Protein AF-A0A199W7H6-F1 (afdb_monomer_lite)

InterPro domains:
  IPR000403 Phosphatidylinositol 3-/4-kinase, catalytic domain [PF00454] (1-101)
  IPR000403 Phosphatidylinositol 3-/4-kinase, catalytic domain [PS50290] (1-136)
  IPR011009 Protein kinase-like domain superfamily [SSF56112] (1-154)
  IPR044571 Phosphatidylinositol 4-kinase gamma 1-8 [PTHR45800] (1-127)

Radius of gyration: 22.66 Å; chains: 1; bounding box: 53×36×85 Å

Secondary structure (DSSP, 8-state):
-GGGEEEEE-GGG-EEEEE---TTSS-SSSTT---GGGGSGGGGSPPPHHHHHHHHH--HHHHHHHHHHTT----HHHHHHHHHHHHHHHHHHHTT--HHHHHHHHS-SBTTB--HHHHHHHHHHHHSPTT--HHHHHHHHHHHHHHHHHHHHHHHHHHHHHHHHHHHHHHHHHHHHHHHTTSS---

Sequence (187 aa):
HAGNILICKGEEGRFVLVPIDHGYCLPENFADCTFEWLYWPQARQPFSTEILDYIRTLDAEEDIALLKFHGWELSLQCSRVFRISTMLLKKGAEKGLTPYDIGSIMCRETLKKESKIEEIVHEAEDAVLPGTSELAFLETVSEIMDQYLDELAQSNYVNLVYRLMELKMILQSNLDKAYFGNFETKP

Foldseek 3Di:
DVVQWDWDQDPPRDIDTDGHDCVPVQDLDLLPQDDPCLPPPQQQDWDDPVVLVVLQPDDLVVVQVVCVVVVRHDDPSSSLVSRLLSLLSNLLNVLRHGSNRSSQQSYDPDSPGDRVLVVLLVVLVVVDDPPDDSVVSVVSSNVSSNVVSVVVSVVVVVVVVVVVVVVVVVVVVVVCCVVPVVPPDDD

pLDDT: mean 91.6, std 9.36, range [43.44, 98.75]

Organism: Ananas comosus (NCBI:txid4615)

Structure (mmCIF, N/CA/C/O backbone):
data_AF-A0A199W7H6-F1
#
_entry.id   AF-A0A199W7H6-F1
#
loop_
_atom_site.group_PDB
_atom_site.id
_atom_site.type_symbol
_atom_site.label_atom_id
_atom_site.label_alt_id
_atom_site.label_comp_id
_atom_site.label_asym_id
_atom_site.label_entity_id
_atom_site.label_seq_id
_atom_site.pdbx_PDB_ins_code
_atom_site.Cartn_x
_atom_site.Cartn_y
_atom_site.Cartn_z
_atom_site.occupancy
_atom_site.B_iso_or_equiv
_atom_site.auth_seq_id
_atom_site.auth_comp_id
_atom_site.auth_asym_id
_atom_site.auth_atom_id
_atom_site.pdbx_PDB_model_num
ATOM 1 N N . HIS A 1 1 ? -10.264 10.222 -2.488 1.00 69.81 1 HIS A N 1
ATOM 2 C CA . HIS A 1 1 ? -11.236 11.211 -1.978 1.00 69.81 1 HIS A CA 1
ATOM 3 C C . HIS A 1 1 ? -12.306 10.533 -1.113 1.00 69.81 1 HIS A C 1
ATOM 5 O O . HIS A 1 1 ? -12.686 9.409 -1.415 1.00 69.81 1 HIS A O 1
ATOM 11 N N . ALA A 1 2 ? -12.794 11.171 -0.047 1.00 70.69 2 ALA A N 1
ATOM 12 C CA . ALA A 1 2 ? -13.812 10.673 0.880 1.00 70.69 2 ALA A CA 1
ATOM 13 C C . ALA A 1 2 ? -15.197 10.618 0.224 1.00 70.69 2 ALA A C 1
ATOM 15 O O . ALA A 1 2 ? -16.005 9.766 0.579 1.00 70.69 2 ALA A O 1
ATOM 16 N N . GLY A 1 3 ? -15.439 11.462 -0.787 1.00 76.75 3 GLY A N 1
ATOM 17 C CA . GLY A 1 3 ? -16.625 11.381 -1.643 1.00 76.75 3 GLY A CA 1
ATOM 18 C C . GLY A 1 3 ? -16.700 10.114 -2.506 1.00 76.75 3 GLY A C 1
ATOM 19 O O . GLY A 1 3 ? -17.758 9.837 -3.061 1.00 76.75 3 GLY A O 1
ATOM 20 N N . ASN A 1 4 ? -15.625 9.318 -2.577 1.00 86.44 4 ASN A N 1
ATOM 21 C CA . ASN A 1 4 ? -15.570 8.089 -3.378 1.00 86.44 4 ASN A CA 1
ATOM 22 C C . ASN A 1 4 ? -15.918 6.833 -2.560 1.00 86.44 4 ASN A C 1
ATOM 24 O O . ASN A 1 4 ? -15.712 5.711 -3.018 1.00 86.44 4 ASN A O 1
ATOM 28 N N . ILE A 1 5 ? -16.436 7.001 -1.340 1.00 88.88 5 ILE A N 1
ATOM 29 C CA . ILE A 1 5 ? -16.940 5.901 -0.517 1.00 88.88 5 ILE A CA 1
ATOM 30 C C . ILE A 1 5 ? -18.388 6.212 -0.155 1.00 88.88 5 ILE A C 1
ATOM 32 O O . ILE A 1 5 ? -18.673 7.098 0.650 1.00 88.88 5 ILE A O 1
ATOM 36 N N . LEU A 1 6 ? -19.314 5.468 -0.754 1.00 90.56 6 LEU A N 1
ATOM 37 C CA . LEU A 1 6 ? -20.729 5.554 -0.421 1.00 90.56 6 LEU A CA 1
ATOM 38 C C . LEU A 1 6 ? -21.027 4.745 0.842 1.00 90.56 6 LEU A C 1
ATOM 40 O O . LEU A 1 6 ? -20.393 3.725 1.112 1.00 90.56 6 LEU A O 1
ATOM 44 N N . ILE A 1 7 ? -22.038 5.180 1.592 1.00 90.44 7 ILE A N 1
ATOM 45 C CA . ILE A 1 7 ? -22.572 4.444 2.739 1.00 90.44 7 ILE A CA 1
ATOM 46 C C . ILE A 1 7 ? -23.962 3.936 2.371 1.00 90.44 7 ILE A C 1
ATOM 48 O O . ILE A 1 7 ? -24.873 4.719 2.098 1.00 90.44 7 ILE A O 1
ATOM 52 N N . CYS A 1 8 ? -24.134 2.621 2.402 1.00 89.12 8 CYS A N 1
ATOM 53 C CA . CYS A 1 8 ? -25.412 1.960 2.188 1.00 89.12 8 CYS A CA 1
ATOM 54 C C . CYS A 1 8 ? -25.904 1.328 3.493 1.00 89.12 8 CYS A C 1
ATOM 56 O O . CYS A 1 8 ? -25.116 0.886 4.329 1.00 89.12 8 CYS A O 1
ATOM 58 N N . LYS A 1 9 ? -27.225 1.259 3.673 1.00 88.62 9 LYS A N 1
ATOM 59 C CA . LYS A 1 9 ? -27.827 0.476 4.754 1.00 88.62 9 LYS A CA 1
ATOM 60 C C . LYS A 1 9 ? -27.931 -0.975 4.287 1.00 88.62 9 LYS A C 1
ATOM 62 O O . LYS A 1 9 ? -28.700 -1.267 3.376 1.00 88.62 9 LYS A O 1
ATOM 67 N N . GLY A 1 10 ? -27.128 -1.846 4.878 1.00 79.81 10 GLY A N 1
ATOM 68 C CA . GLY A 1 10 ? -27.179 -3.286 4.676 1.00 79.81 10 GLY A CA 1
ATOM 69 C C . GLY A 1 10 ? -28.288 -3.954 5.489 1.00 79.81 10 GLY A C 1
ATOM 70 O O . GLY A 1 10 ? -29.123 -3.301 6.128 1.00 79.81 10 GLY A O 1
ATOM 71 N N . GLU A 1 11 ? -28.278 -5.283 5.465 1.00 82.25 11 GLU A N 1
ATOM 72 C CA . GLU A 1 11 ? -29.195 -6.108 6.246 1.00 82.25 11 GLU A CA 1
ATOM 73 C C . GLU A 1 11 ? -29.026 -5.858 7.754 1.00 82.25 11 GLU A C 1
ATOM 75 O O . GLU A 1 11 ? -27.972 -5.425 8.230 1.00 82.25 11 GLU A O 1
ATOM 80 N N . GLU A 1 12 ? -30.107 -6.063 8.510 1.00 83.25 12 GLU A N 1
ATOM 81 C CA . GLU A 1 12 ? -30.140 -5.890 9.973 1.00 83.25 12 GLU A CA 1
ATOM 82 C C . GLU A 1 12 ? -29.737 -4.488 10.478 1.00 83.25 12 GLU A C 1
ATOM 84 O O . GLU A 1 12 ? -29.412 -4.303 11.647 1.00 83.25 12 GLU A O 1
ATOM 89 N N . GLY A 1 13 ? -29.770 -3.468 9.614 1.00 82.19 13 GLY A N 1
ATOM 90 C CA . GLY A 1 13 ? -29.423 -2.097 9.991 1.00 82.19 13 GLY A CA 1
ATOM 91 C C . GLY A 1 13 ? -27.923 -1.821 10.090 1.00 82.19 13 GLY A C 1
ATOM 92 O O . GLY A 1 13 ? -27.550 -0.752 10.573 1.00 82.19 13 GLY A O 1
ATOM 93 N N . ARG A 1 14 ? -27.069 -2.733 9.609 1.00 84.88 14 ARG A N 1
ATOM 94 C CA . ARG A 1 14 ? -25.625 -2.487 9.494 1.00 84.88 14 ARG A CA 1
ATOM 95 C C . ARG A 1 14 ? -25.343 -1.502 8.363 1.00 84.88 14 ARG A C 1
ATOM 97 O O . ARG A 1 14 ? -26.045 -1.487 7.357 1.00 84.88 14 ARG A O 1
ATOM 104 N N . PHE A 1 15 ? -24.305 -0.688 8.509 1.00 88.50 15 PHE A N 1
ATOM 105 C CA . PHE A 1 15 ? -23.808 0.139 7.412 1.00 88.50 15 PHE A CA 1
ATOM 106 C C . PHE A 1 15 ? -22.773 -0.639 6.597 1.00 88.50 15 PHE A C 1
ATOM 108 O O . PHE A 1 15 ? -21.943 -1.346 7.164 1.00 88.50 15 PHE A O 1
ATOM 115 N N . VAL A 1 16 ? -22.826 -0.495 5.276 1.00 88.81 16 VAL A N 1
ATOM 116 C CA . VAL A 1 16 ? -21.879 -1.077 4.320 1.00 88.81 16 VAL A CA 1
ATOM 117 C C . VAL A 1 16 ? -21.214 0.062 3.559 1.00 88.81 16 VAL A C 1
ATOM 119 O O . VAL A 1 16 ? -21.892 0.997 3.132 1.00 88.81 16 VAL A O 1
ATOM 122 N N . LEU A 1 17 ? -19.894 -0.015 3.404 1.00 89.81 17 LEU A N 1
ATOM 123 C CA . LEU A 1 17 ? -19.128 0.922 2.590 1.00 89.81 17 LEU A CA 1
ATOM 124 C C . LEU A 1 17 ? -19.024 0.380 1.166 1.00 89.81 17 LEU A C 1
ATOM 126 O O . LEU A 1 17 ? -18.613 -0.762 0.971 1.00 89.81 17 LEU A O 1
ATOM 130 N N . VAL A 1 18 ? -19.389 1.200 0.184 1.00 89.81 18 VAL A N 1
ATOM 131 C CA . VAL A 1 18 ? -19.275 0.868 -1.238 1.00 89.81 18 VAL A CA 1
ATOM 132 C C . VAL A 1 18 ? -18.278 1.836 -1.865 1.00 89.81 18 VAL A C 1
ATOM 134 O O . VAL A 1 18 ? -18.616 3.010 -2.049 1.00 89.81 18 VAL A O 1
ATOM 137 N N . PRO A 1 19 ? -17.042 1.394 -2.150 1.00 90.50 19 PRO A N 1
ATOM 138 C CA . PRO A 1 19 ? -16.102 2.235 -2.862 1.00 90.50 19 PRO A CA 1
ATOM 139 C C . PRO A 1 19 ? -16.586 2.391 -4.310 1.00 90.50 19 PRO A C 1
ATOM 141 O O . PRO A 1 19 ? -17.119 1.457 -4.908 1.00 90.50 19 PRO A O 1
ATOM 144 N N . ILE A 1 20 ? -16.448 3.598 -4.843 1.00 91.31 20 ILE A N 1
ATOM 145 C CA . ILE A 1 20 ? -16.780 3.951 -6.223 1.00 91.31 20 ILE A CA 1
ATOM 146 C C . ILE A 1 20 ? -15.589 4.673 -6.849 1.00 91.31 20 ILE A C 1
ATOM 148 O O . ILE A 1 20 ? -14.662 5.073 -6.147 1.00 91.31 20 ILE A O 1
ATOM 152 N N . ASP A 1 21 ? -15.644 4.889 -8.164 1.00 87.38 21 ASP A N 1
ATOM 153 C CA . ASP A 1 21 ? -14.678 5.732 -8.876 1.00 87.38 21 ASP A CA 1
ATOM 154 C C . ASP A 1 21 ? -13.220 5.255 -8.717 1.00 87.38 21 ASP A C 1
ATOM 156 O O . ASP A 1 21 ? -12.343 5.925 -8.171 1.00 87.38 21 ASP A O 1
ATOM 160 N N . HIS A 1 22 ? -12.972 4.038 -9.205 1.00 85.94 22 HIS A N 1
ATOM 161 C CA . HIS A 1 22 ? -11.664 3.377 -9.170 1.00 85.94 22 HIS A CA 1
ATOM 162 C C . HIS A 1 22 ? -10.792 3.703 -10.391 1.00 85.94 22 HIS A C 1
ATOM 164 O O . HIS A 1 22 ? -9.806 3.017 -10.632 1.00 85.94 22 HIS A O 1
ATOM 170 N N . GLY A 1 23 ? -11.139 4.722 -11.185 1.00 83.81 23 GLY A N 1
ATOM 171 C CA . GLY A 1 23 ? -10.458 5.017 -12.454 1.00 83.81 23 GLY A CA 1
ATOM 172 C C . GLY A 1 23 ? -8.964 5.347 -12.319 1.00 83.81 23 GLY A C 1
ATOM 173 O O . GLY A 1 23 ? -8.237 5.263 -13.302 1.00 83.81 23 GLY A O 1
ATOM 174 N N . TYR A 1 24 ? -8.510 5.675 -11.105 1.00 83.81 24 TYR A N 1
ATOM 175 C CA . TYR A 1 24 ? -7.127 6.031 -10.771 1.00 83.81 24 TYR A CA 1
ATOM 176 C C . TYR A 1 24 ? -6.483 5.081 -9.741 1.00 83.81 24 TYR A C 1
ATOM 178 O O . TYR A 1 24 ? -5.533 5.462 -9.065 1.00 83.81 24 TYR A O 1
ATOM 186 N N . CYS A 1 25 ? -6.987 3.851 -9.573 1.00 87.00 25 CYS A N 1
ATOM 187 C CA . CYS A 1 25 ? -6.477 2.926 -8.546 1.00 87.00 25 CYS A CA 1
ATOM 188 C C . CYS A 1 25 ? -5.136 2.248 -8.886 1.00 87.00 25 CYS A C 1
ATOM 190 O O . CYS A 1 25 ? -4.577 1.560 -8.035 1.00 87.00 25 CYS A O 1
ATOM 192 N N . LEU A 1 26 ? -4.626 2.434 -10.106 1.00 90.50 26 LEU A N 1
ATOM 193 C CA . LEU A 1 26 ? -3.459 1.738 -10.654 1.00 90.50 26 LEU A CA 1
ATOM 194 C C . LEU A 1 26 ? -2.391 2.734 -11.157 1.00 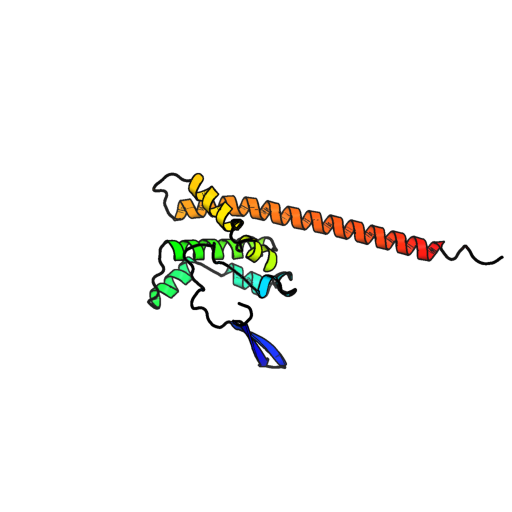90.50 26 LEU A C 1
ATOM 196 O O . LEU A 1 26 ? -2.153 2.820 -12.363 1.00 90.50 26 LEU A O 1
ATOM 200 N N . PRO A 1 27 ? -1.771 3.529 -10.263 1.00 93.56 27 PRO A N 1
ATOM 201 C CA . PRO A 1 27 ? -0.797 4.540 -10.658 1.00 93.56 27 PRO A CA 1
ATOM 202 C C . PRO A 1 27 ? 0.542 3.917 -11.081 1.00 93.56 27 PRO A C 1
ATOM 204 O O . PRO A 1 27 ? 0.874 2.791 -10.717 1.00 93.56 27 PRO A O 1
ATOM 207 N N . GLU A 1 28 ? 1.340 4.674 -11.835 1.00 94.62 28 GLU A N 1
ATOM 208 C CA . GLU A 1 28 ? 2.690 4.257 -12.249 1.00 94.62 28 GLU A CA 1
ATOM 209 C C . GLU A 1 28 ? 3.781 4.633 -11.236 1.00 94.62 28 GLU A C 1
ATOM 211 O O . GLU A 1 28 ? 4.922 4.204 -11.375 1.00 94.62 28 GLU A O 1
ATOM 216 N N . ASN A 1 29 ? 3.454 5.438 -10.223 1.00 93.88 29 ASN A N 1
ATOM 217 C CA . ASN A 1 29 ? 4.361 5.829 -9.147 1.00 93.88 29 ASN A CA 1
ATOM 218 C C . ASN A 1 29 ? 3.577 6.105 -7.851 1.00 93.88 29 ASN A C 1
ATOM 220 O O . ASN A 1 29 ? 2.348 6.178 -7.859 1.00 93.88 29 ASN A O 1
ATOM 224 N N . PHE A 1 30 ? 4.291 6.268 -6.737 1.00 95.06 30 PHE A N 1
ATOM 225 C CA . PHE A 1 30 ? 3.692 6.506 -5.421 1.00 95.06 30 PHE A CA 1
ATOM 226 C C . PHE A 1 30 ? 3.415 7.984 -5.106 1.00 95.06 30 PHE A C 1
ATOM 228 O O . PHE A 1 30 ? 2.740 8.266 -4.119 1.00 95.06 30 PHE A O 1
ATOM 235 N N . ALA A 1 31 ? 3.880 8.931 -5.928 1.00 91.56 31 ALA A N 1
ATOM 236 C CA . ALA A 1 31 ? 3.785 10.360 -5.626 1.00 91.56 31 ALA A CA 1
ATOM 237 C C . ALA A 1 31 ? 2.333 10.857 -5.516 1.00 91.56 31 ALA A C 1
ATOM 239 O O . ALA A 1 31 ? 2.055 11.784 -4.753 1.00 91.56 31 ALA A O 1
ATOM 240 N N . ASP A 1 32 ? 1.419 10.214 -6.248 1.00 83.31 32 ASP A N 1
ATOM 241 C CA . ASP A 1 32 ? -0.005 10.559 -6.300 1.00 83.31 32 ASP A CA 1
ATOM 242 C C . ASP A 1 32 ? -0.871 9.740 -5.319 1.00 83.31 32 ASP A C 1
ATOM 244 O O . ASP A 1 32 ? -2.087 9.948 -5.224 1.00 83.31 32 ASP A O 1
ATOM 248 N N . CYS A 1 33 ? -0.273 8.815 -4.557 1.00 88.25 33 CYS A N 1
ATOM 249 C CA . CYS A 1 33 ? -0.998 7.996 -3.590 1.00 88.25 33 CYS A CA 1
ATOM 250 C C . CYS A 1 33 ? -1.498 8.852 -2.421 1.00 88.25 33 CYS A C 1
ATOM 252 O O . CYS A 1 33 ? -0.727 9.339 -1.594 1.00 88.25 33 CYS A O 1
ATOM 254 N N . THR A 1 34 ? -2.820 9.018 -2.338 1.00 87.88 34 THR A N 1
ATOM 255 C CA . THR A 1 34 ? -3.476 9.772 -1.266 1.00 87.88 34 THR A CA 1
ATOM 256 C C . THR A 1 34 ? -4.726 9.054 -0.763 1.00 87.88 34 THR A C 1
ATOM 258 O O . THR A 1 34 ? -5.635 8.698 -1.517 1.00 87.88 34 THR A O 1
ATOM 261 N N . PHE A 1 35 ? -4.806 8.871 0.554 1.00 90.62 35 PHE A N 1
ATOM 262 C CA . PHE A 1 35 ? -5.906 8.167 1.208 1.00 90.62 35 PHE A CA 1
ATOM 263 C C . PHE A 1 35 ? -6.612 9.081 2.214 1.00 90.62 35 PHE A C 1
ATOM 265 O O . PHE A 1 35 ? -6.202 9.208 3.365 1.00 90.62 35 PHE A O 1
ATOM 272 N N . GLU A 1 36 ? -7.717 9.713 1.812 1.00 87.38 36 GLU A N 1
ATOM 273 C CA . GLU A 1 36 ? -8.453 10.629 2.706 1.00 87.38 36 GLU A CA 1
ATOM 274 C C . GLU A 1 36 ? -9.011 9.945 3.965 1.00 87.38 36 GLU A C 1
ATOM 276 O O . GLU A 1 36 ? -9.166 10.585 5.005 1.00 87.38 36 GLU A O 1
ATOM 281 N N . TRP A 1 37 ? -9.269 8.636 3.903 1.00 89.62 37 TRP A N 1
ATOM 282 C CA . TRP A 1 37 ? -9.739 7.862 5.050 1.00 89.62 37 TRP A CA 1
ATOM 283 C C . TRP A 1 37 ? -8.671 7.682 6.142 1.00 89.62 37 TRP A C 1
ATOM 285 O O . TRP A 1 37 ? -9.025 7.305 7.257 1.00 89.62 37 TRP A O 1
ATOM 295 N N . LEU A 1 38 ? -7.392 8.016 5.903 1.00 91.69 38 LEU A N 1
ATOM 296 C CA . LEU A 1 38 ? -6.350 7.995 6.947 1.00 91.69 38 LEU A CA 1
ATOM 297 C C . LEU A 1 38 ? -6.652 8.952 8.105 1.00 91.69 38 LEU A C 1
ATOM 299 O O . LEU A 1 38 ? -6.268 8.723 9.257 1.00 91.69 38 LEU A O 1
ATOM 303 N N . TYR A 1 39 ? -7.377 10.032 7.826 1.00 89.31 39 TYR A N 1
ATOM 304 C CA . TYR A 1 39 ? -7.758 11.000 8.848 1.00 89.31 39 TYR A CA 1
ATOM 305 C C . TYR A 1 39 ? -8.975 10.552 9.665 1.00 89.31 39 TYR A C 1
ATOM 307 O O . TYR A 1 39 ? -9.319 11.198 10.654 1.00 89.31 39 TYR A O 1
ATOM 315 N N . TRP A 1 40 ? -9.610 9.433 9.309 1.00 92.81 40 TRP A N 1
ATOM 316 C CA . TRP A 1 40 ? -10.707 8.876 10.088 1.00 92.81 40 TRP A CA 1
ATOM 317 C C . TRP A 1 40 ? -10.165 8.147 11.329 1.00 92.81 40 TRP A C 1
ATOM 319 O O . TRP A 1 40 ? -9.169 7.421 11.236 1.00 92.81 40 TRP A O 1
ATOM 329 N N . PRO A 1 41 ? -10.809 8.277 12.506 1.00 94.12 41 PRO A N 1
ATOM 330 C CA . PRO A 1 41 ? -10.411 7.536 13.707 1.00 94.12 41 PRO A CA 1
ATOM 331 C C . PRO A 1 41 ? -10.343 6.015 13.495 1.00 94.12 41 PRO A C 1
ATOM 333 O O . PRO A 1 41 ? -9.507 5.340 14.093 1.00 94.12 41 PRO A O 1
ATOM 336 N N . GLN A 1 42 ? -11.190 5.488 12.607 1.00 93.31 42 GLN A N 1
ATOM 337 C CA . GLN A 1 42 ? -11.286 4.076 12.245 1.00 93.31 42 GLN A CA 1
ATOM 338 C C . GLN A 1 42 ? -9.998 3.538 11.614 1.00 93.31 42 GLN A C 1
ATOM 340 O O . GLN A 1 42 ? -9.657 2.386 11.856 1.00 93.31 42 GLN A O 1
ATOM 345 N N . ALA A 1 43 ? -9.244 4.357 10.872 1.00 95.31 43 ALA A N 1
ATOM 346 C CA . ALA A 1 43 ? -7.989 3.920 10.256 1.00 95.31 43 ALA A CA 1
ATOM 347 C C . ALA A 1 43 ? -6.911 3.567 11.294 1.00 95.31 43 ALA A C 1
ATOM 349 O O . ALA A 1 43 ? -5.975 2.845 10.983 1.00 95.31 43 ALA A O 1
ATOM 350 N N . ARG A 1 44 ? -7.043 4.050 12.536 1.00 96.00 44 ARG A N 1
ATOM 351 C CA . ARG A 1 44 ? -6.120 3.750 13.645 1.00 96.00 44 ARG A CA 1
ATOM 352 C C . ARG A 1 44 ? -6.530 2.517 14.448 1.00 96.00 44 ARG A C 1
ATOM 354 O O . ARG A 1 44 ? -5.915 2.231 15.470 1.00 96.00 44 ARG A O 1
ATOM 361 N N . GLN A 1 45 ? -7.601 1.832 14.054 1.00 95.75 45 GLN A N 1
ATOM 362 C CA . GLN A 1 45 ? -7.989 0.576 14.685 1.00 95.75 45 GLN A CA 1
ATOM 363 C C . GLN A 1 45 ? -7.209 -0.580 14.051 1.00 95.75 45 GLN A C 1
ATOM 365 O O . GLN A 1 45 ? -6.984 -0.560 12.840 1.00 95.75 45 GLN A O 1
ATOM 370 N N . PRO A 1 46 ? -6.792 -1.585 14.838 1.00 95.62 46 PRO A N 1
ATOM 371 C CA . PRO A 1 46 ? -6.158 -2.773 14.287 1.00 95.62 46 PRO A CA 1
ATOM 372 C C . PRO A 1 46 ? -7.133 -3.529 13.377 1.00 95.62 46 PRO A C 1
ATOM 374 O O . PRO A 1 46 ? -8.352 -3.480 13.565 1.00 95.62 46 PRO A O 1
ATOM 377 N N . PHE A 1 47 ? -6.587 -4.259 12.407 1.00 96.94 47 PHE A N 1
ATOM 378 C CA . PHE A 1 47 ? -7.377 -5.191 11.610 1.00 96.94 47 PHE A CA 1
ATOM 379 C C . PHE A 1 47 ? -7.969 -6.295 12.492 1.00 96.94 47 PHE A C 1
ATOM 381 O O . PHE A 1 47 ? -7.351 -6.731 13.467 1.00 96.94 47 PHE A O 1
ATOM 388 N N . SER A 1 48 ? -9.163 -6.768 12.136 1.00 96.69 48 SER A N 1
ATOM 389 C CA . SER A 1 48 ? -9.727 -7.965 12.757 1.00 96.69 48 SER A CA 1
ATOM 390 C C . SER A 1 48 ? -9.023 -9.223 12.244 1.00 96.69 48 SER A C 1
ATOM 392 O O . SER A 1 48 ? -8.372 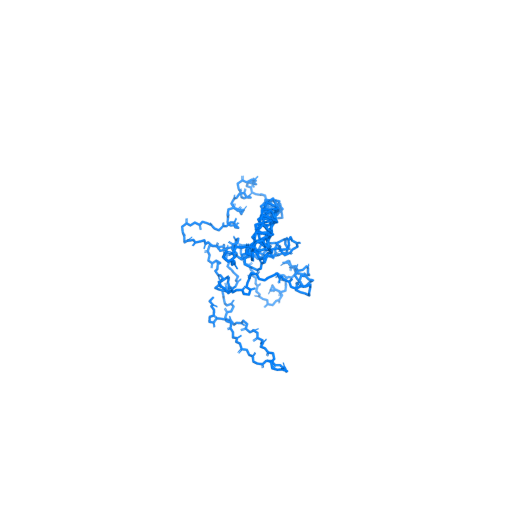-9.203 11.198 1.00 96.69 48 SER A O 1
ATOM 394 N N . THR A 1 49 ? -9.181 -10.337 12.957 1.00 97.44 49 THR A N 1
ATOM 395 C CA . THR A 1 49 ? -8.642 -11.644 12.557 1.00 97.44 49 THR A CA 1
ATOM 396 C C . THR A 1 49 ? -9.092 -12.057 11.162 1.00 97.44 49 THR A C 1
ATOM 398 O O . THR A 1 49 ? -8.273 -12.496 10.364 1.00 97.44 49 THR A O 1
ATOM 401 N N . GLU A 1 50 ? -10.361 -11.823 10.829 1.00 97.81 50 GLU A N 1
ATOM 402 C CA . GLU A 1 50 ? -10.936 -12.173 9.527 1.00 97.81 50 GLU A CA 1
ATOM 403 C C . GLU A 1 50 ? -10.291 -11.363 8.395 1.00 97.81 50 GLU A C 1
ATOM 405 O O . GLU A 1 50 ? -10.015 -11.893 7.320 1.00 97.81 50 GLU A O 1
ATOM 410 N N . ILE A 1 51 ? -10.016 -10.076 8.637 1.00 97.44 51 ILE A N 1
ATOM 411 C CA . ILE A 1 51 ? -9.349 -9.215 7.655 1.00 97.44 51 ILE A CA 1
ATOM 412 C C . ILE A 1 51 ? -7.871 -9.580 7.516 1.00 97.44 51 ILE A C 1
ATOM 414 O O . ILE A 1 51 ? -7.354 -9.578 6.404 1.00 97.44 51 ILE A O 1
ATOM 418 N N . LEU A 1 52 ? -7.194 -9.934 8.610 1.00 98.38 52 LEU A N 1
ATOM 419 C CA . LEU A 1 52 ? -5.817 -10.426 8.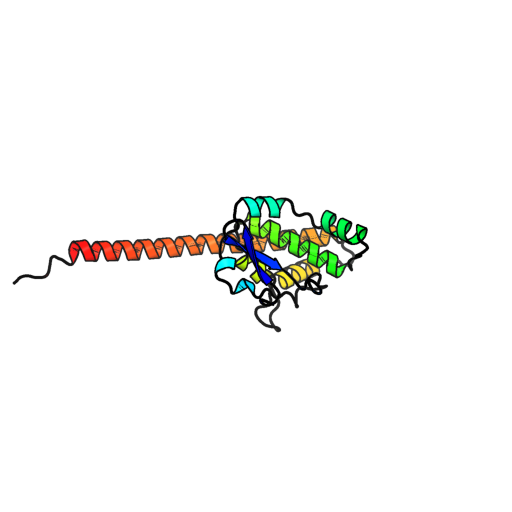551 1.00 98.38 52 LEU A CA 1
ATOM 420 C C . LEU A 1 52 ? -5.722 -11.721 7.739 1.00 98.38 52 LEU A C 1
ATOM 422 O O . LEU A 1 52 ? -4.827 -11.848 6.906 1.00 98.38 52 LEU A O 1
ATOM 426 N N . ASP A 1 53 ? -6.652 -12.657 7.939 1.00 98.31 53 ASP A N 1
ATOM 427 C CA . ASP A 1 53 ? -6.721 -13.895 7.161 1.00 98.31 53 ASP A CA 1
ATOM 428 C C . ASP A 1 53 ? -6.910 -13.594 5.668 1.00 98.31 53 ASP A C 1
ATOM 430 O O . ASP A 1 53 ? -6.173 -14.128 4.842 1.00 98.31 53 ASP A O 1
ATOM 434 N N . TYR A 1 54 ? -7.814 -12.671 5.324 1.00 98.38 54 TYR A N 1
ATOM 435 C CA . TYR A 1 54 ? -7.998 -12.210 3.946 1.00 98.38 54 TYR A CA 1
ATOM 436 C C . TYR A 1 54 ? -6.727 -11.573 3.364 1.00 98.38 54 TYR A C 1
ATOM 438 O O . TYR A 1 54 ? -6.286 -11.966 2.285 1.00 98.38 54 TYR A O 1
ATOM 446 N N . ILE A 1 55 ? -6.080 -10.648 4.083 1.00 98.56 55 ILE A N 1
ATOM 447 C CA . ILE A 1 55 ? -4.843 -9.993 3.625 1.00 98.56 55 ILE A CA 1
ATOM 448 C C . ILE A 1 55 ? -3.750 -11.032 3.330 1.00 98.56 55 ILE A C 1
ATOM 450 O O . ILE A 1 55 ? -3.043 -10.914 2.328 1.00 98.56 55 ILE A O 1
ATOM 454 N N . ARG A 1 56 ? -3.623 -12.087 4.149 1.00 98.06 56 ARG A N 1
ATOM 455 C CA . ARG A 1 56 ? -2.637 -13.156 3.910 1.00 98.06 56 ARG A CA 1
ATOM 456 C C . ARG A 1 56 ? -2.857 -13.882 2.582 1.00 98.06 56 ARG A C 1
ATOM 458 O O . ARG A 1 56 ? -1.868 -14.293 1.973 1.00 98.06 56 ARG A O 1
ATOM 465 N N . THR A 1 57 ? -4.105 -13.997 2.125 1.00 98.31 57 THR A N 1
ATOM 466 C CA . THR A 1 57 ? -4.450 -14.663 0.856 1.00 98.31 57 THR A CA 1
ATOM 467 C C . THR A 1 57 ? -4.185 -13.836 -0.398 1.00 98.31 57 THR A C 1
ATOM 469 O O . THR A 1 57 ? -4.185 -14.411 -1.477 1.00 98.31 57 THR A O 1
ATOM 472 N N . LEU A 1 58 ? -3.934 -12.527 -0.286 1.00 98.44 58 LEU A N 1
ATOM 473 C CA . LEU A 1 58 ? -3.696 -11.672 -1.456 1.00 98.44 58 LEU A CA 1
ATOM 474 C C . LEU A 1 58 ? -2.424 -12.089 -2.206 1.00 98.44 58 LEU A C 1
ATOM 476 O O . LEU A 1 58 ? -1.375 -12.262 -1.578 1.00 98.44 58 LEU A O 1
ATOM 480 N N . ASP A 1 59 ? -2.488 -12.181 -3.532 1.00 98.25 59 ASP A N 1
ATOM 481 C CA . ASP A 1 59 ? -1.349 -12.497 -4.397 1.00 98.25 59 ASP A CA 1
ATOM 482 C C . ASP A 1 59 ? -1.324 -11.549 -5.601 1.00 98.25 59 ASP A C 1
ATOM 484 O O . ASP A 1 59 ? -2.214 -11.553 -6.452 1.00 98.25 59 ASP A O 1
ATOM 488 N N . ALA A 1 60 ? -0.274 -10.727 -5.667 1.00 98.00 60 ALA A N 1
ATOM 489 C CA . ALA A 1 60 ? -0.157 -9.712 -6.701 1.00 98.00 60 ALA A CA 1
ATOM 490 C C . ALA A 1 60 ? -0.019 -10.309 -8.111 1.00 98.00 60 ALA A C 1
ATOM 492 O O . ALA A 1 60 ? -0.488 -9.695 -9.065 1.00 98.00 60 ALA A O 1
ATOM 493 N N . GLU A 1 61 ? 0.609 -11.479 -8.273 1.00 98.06 61 GLU A N 1
ATOM 494 C CA . GLU A 1 61 ? 0.751 -12.103 -9.592 1.00 98.06 61 GLU A CA 1
ATOM 495 C C . GLU A 1 61 ? -0.563 -12.723 -10.060 1.00 98.06 61 GLU A C 1
ATOM 497 O O . GLU A 1 61 ? -0.900 -12.602 -11.240 1.00 98.06 61 GLU A O 1
ATOM 502 N N . GLU A 1 62 ? -1.320 -13.351 -9.154 1.00 98.31 62 GLU A N 1
ATOM 503 C CA . GLU A 1 62 ? -2.651 -13.878 -9.478 1.00 98.31 62 GLU A CA 1
ATOM 504 C C . GLU A 1 62 ? -3.598 -12.747 -9.898 1.00 98.31 62 GLU A C 1
ATOM 506 O O . GLU A 1 62 ? -4.269 -12.852 -10.928 1.00 98.31 62 GLU A O 1
ATOM 511 N N . ASP A 1 63 ? -3.584 -11.628 -9.171 1.00 97.81 63 ASP A N 1
ATOM 512 C CA . ASP A 1 63 ? -4.394 -10.449 -9.479 1.00 97.81 63 ASP A CA 1
ATOM 513 C C . ASP A 1 63 ? -3.979 -9.787 -10.808 1.00 97.81 63 ASP A C 1
ATOM 515 O O . ASP A 1 63 ? -4.831 -9.463 -11.640 1.00 97.81 63 ASP A O 1
ATOM 519 N N . ILE A 1 64 ? -2.674 -9.633 -11.072 1.00 97.62 64 ILE A N 1
ATOM 520 C CA . ILE A 1 64 ? -2.172 -9.110 -12.356 1.00 97.62 64 ILE A CA 1
ATOM 521 C C . ILE A 1 64 ? -2.568 -10.042 -13.512 1.00 97.62 64 ILE A C 1
ATOM 523 O O . ILE A 1 64 ? -2.987 -9.573 -14.576 1.00 97.62 64 ILE A O 1
ATOM 527 N N . ALA A 1 65 ? -2.463 -11.360 -13.325 1.00 97.88 65 ALA A N 1
ATOM 528 C CA . ALA A 1 65 ? -2.869 -12.337 -14.329 1.00 97.88 65 ALA A CA 1
ATOM 529 C C . ALA A 1 65 ? -4.381 -12.286 -14.595 1.00 97.88 65 ALA A C 1
ATOM 531 O O . ALA A 1 65 ? -4.801 -12.373 -15.753 1.00 97.88 65 ALA A O 1
ATOM 532 N N . LEU A 1 66 ? -5.193 -12.091 -13.552 1.00 97.56 66 LEU A N 1
ATOM 533 C CA . LEU A 1 66 ? -6.639 -11.925 -13.662 1.00 97.56 66 LEU A CA 1
ATOM 534 C C . LEU A 1 66 ? -7.006 -10.649 -14.434 1.00 97.56 66 LEU A C 1
ATOM 536 O O . LEU A 1 66 ? -7.836 -10.700 -15.344 1.00 97.56 66 LEU A O 1
ATOM 540 N N . LEU A 1 67 ? -6.355 -9.520 -14.137 1.00 95.81 67 LEU A N 1
ATOM 541 C CA . LEU A 1 67 ? -6.539 -8.269 -14.883 1.00 95.81 67 LEU A CA 1
ATOM 542 C C . LEU A 1 67 ? -6.211 -8.460 -16.365 1.00 95.81 67 LEU A C 1
ATOM 544 O O . LEU A 1 67 ? -7.023 -8.132 -17.235 1.00 95.81 67 LEU A O 1
ATOM 548 N N . LYS A 1 68 ? -5.069 -9.090 -16.657 1.00 96.56 68 LYS A N 1
ATOM 549 C CA . LYS A 1 68 ? -4.667 -9.418 -18.026 1.00 96.56 68 LYS A CA 1
ATOM 550 C C . LYS A 1 68 ? -5.683 -10.321 -18.724 1.00 96.56 68 LYS A C 1
ATOM 552 O O . LYS A 1 68 ? -6.021 -10.072 -19.880 1.00 96.56 68 LYS A O 1
ATOM 557 N N . PHE A 1 69 ? -6.199 -11.338 -18.036 1.00 97.00 69 PHE A N 1
ATOM 558 C CA . PHE A 1 69 ? -7.236 -12.227 -18.566 1.00 97.00 69 PHE A CA 1
ATOM 559 C C . PHE A 1 69 ? -8.509 -11.461 -18.961 1.00 97.00 69 PHE A C 1
ATOM 561 O O . PHE A 1 69 ? -9.124 -11.765 -19.983 1.00 97.00 69 PHE A O 1
ATOM 568 N N . HIS A 1 70 ? -8.862 -10.417 -18.211 1.00 96.12 70 HIS A N 1
ATOM 569 C CA . HIS A 1 70 ? -9.972 -9.514 -18.521 1.00 96.12 70 HIS A CA 1
ATOM 570 C C . HIS A 1 70 ? -9.615 -8.376 -19.499 1.00 96.12 70 HIS A C 1
ATOM 572 O O . HIS A 1 70 ? -10.427 -7.478 -19.726 1.00 96.12 70 HIS A O 1
ATOM 578 N N . GLY A 1 71 ? -8.437 -8.425 -20.127 1.00 95.19 71 GLY A N 1
ATOM 579 C CA . GLY A 1 71 ? -8.005 -7.481 -21.160 1.00 95.19 71 GLY A CA 1
ATOM 580 C C . GLY A 1 71 ? -7.348 -6.206 -20.630 1.00 95.19 71 GLY A C 1
ATOM 581 O O . GLY A 1 71 ? -7.180 -5.256 -21.390 1.00 95.19 71 GLY A O 1
ATOM 582 N N . TRP A 1 72 ? -6.991 -6.164 -19.345 1.00 93.31 72 TRP A N 1
ATOM 583 C CA . TRP A 1 72 ? -6.279 -5.048 -18.722 1.00 93.31 72 TRP A CA 1
ATOM 584 C C . TRP A 1 72 ? -4.807 -5.413 -18.542 1.00 93.31 72 TRP A C 1
ATOM 586 O O . TRP A 1 72 ? -4.404 -5.990 -17.535 1.00 93.31 72 TRP A O 1
ATOM 596 N N . GLU A 1 73 ? -3.992 -5.088 -19.543 1.00 94.38 73 GLU A N 1
ATOM 597 C CA . GLU A 1 73 ? -2.541 -5.248 -19.453 1.00 94.38 73 GLU A CA 1
ATOM 598 C C . GLU A 1 73 ? -1.914 -4.033 -18.768 1.00 94.38 73 GLU A C 1
ATOM 600 O O . GLU A 1 73 ? -1.926 -2.922 -19.300 1.00 94.38 73 GLU A O 1
ATOM 605 N N . LEU A 1 74 ? -1.364 -4.249 -17.574 1.00 94.94 74 LEU A N 1
ATOM 606 C CA . LEU A 1 74 ? -0.680 -3.205 -16.821 1.00 94.94 74 LEU A CA 1
ATOM 607 C C . LEU A 1 74 ? 0.691 -2.893 -17.428 1.00 94.94 74 LEU A C 1
ATOM 609 O O . LEU A 1 74 ? 1.398 -3.785 -17.906 1.00 94.94 74 LEU A O 1
ATOM 613 N N . SER A 1 75 ? 1.109 -1.628 -17.340 1.00 96.00 75 SER A N 1
ATOM 614 C CA . SER A 1 75 ? 2.497 -1.256 -17.617 1.00 96.00 75 SER A CA 1
ATOM 615 C C . SER A 1 75 ? 3.440 -1.898 -16.590 1.00 96.00 75 SER A C 1
ATOM 617 O O . SER A 1 75 ? 3.019 -2.324 -15.507 1.00 96.00 75 SER A O 1
ATOM 619 N N . LEU A 1 76 ? 4.737 -1.969 -16.910 1.00 95.19 76 LEU A N 1
ATOM 620 C CA . LEU A 1 76 ? 5.743 -2.487 -15.975 1.00 95.19 76 LEU A CA 1
ATOM 621 C C . LEU A 1 76 ? 5.738 -1.694 -14.659 1.00 95.19 76 LEU A C 1
ATOM 623 O O . LEU A 1 76 ? 5.761 -2.292 -13.588 1.00 95.19 76 LEU A O 1
ATOM 627 N N . GLN A 1 77 ? 5.645 -0.364 -14.750 1.00 95.94 77 GLN A N 1
ATOM 628 C CA . GLN A 1 77 ? 5.648 0.526 -13.588 1.00 95.94 77 GLN A CA 1
ATOM 629 C C . GLN A 1 77 ? 4.397 0.343 -12.731 1.00 95.94 77 GLN A C 1
ATOM 631 O O . GLN A 1 77 ? 4.493 0.173 -11.520 1.00 95.94 77 GLN A O 1
ATOM 636 N N . CYS A 1 78 ? 3.228 0.268 -13.369 1.00 96.62 78 CYS A N 1
ATOM 637 C CA . CYS A 1 78 ? 1.975 -0.012 -12.679 1.00 96.62 78 CYS A CA 1
ATOM 638 C C . CYS A 1 78 ? 2.007 -1.373 -11.959 1.00 96.62 78 CYS A C 1
ATOM 640 O O . CYS A 1 78 ? 1.678 -1.474 -10.778 1.00 96.62 78 CYS A O 1
ATOM 642 N N . SER A 1 79 ? 2.494 -2.415 -12.640 1.00 97.25 79 SER A N 1
ATOM 643 C CA . SER A 1 79 ? 2.640 -3.753 -12.055 1.00 97.25 79 SER A CA 1
ATOM 644 C C . SER A 1 79 ? 3.594 -3.749 -10.856 1.00 97.25 79 SER A C 1
ATOM 646 O O . SER A 1 79 ? 3.328 -4.396 -9.846 1.00 97.25 79 SER A O 1
ATOM 648 N N . ARG A 1 80 ? 4.703 -3.005 -10.943 1.00 97.69 80 ARG A N 1
ATOM 649 C CA . ARG A 1 80 ? 5.669 -2.841 -9.851 1.00 97.69 80 ARG A CA 1
ATOM 650 C C . ARG A 1 80 ? 5.040 -2.153 -8.641 1.00 97.69 80 ARG A C 1
ATOM 652 O O . ARG A 1 80 ? 5.138 -2.677 -7.534 1.00 97.69 80 ARG A O 1
ATOM 659 N N . VAL A 1 81 ? 4.346 -1.032 -8.845 1.00 97.62 81 VAL A N 1
ATOM 660 C CA . VAL A 1 81 ? 3.621 -0.328 -7.773 1.00 97.62 81 VAL A CA 1
ATOM 661 C C . VAL A 1 81 ? 2.597 -1.251 -7.114 1.00 97.62 81 VAL A C 1
ATOM 663 O O . VAL A 1 81 ? 2.520 -1.300 -5.885 1.00 97.62 81 VAL A O 1
ATOM 666 N N . PHE A 1 82 ? 1.854 -2.030 -7.901 1.00 97.69 82 PHE A N 1
ATOM 667 C CA . PHE A 1 82 ? 0.859 -2.971 -7.389 1.00 97.69 82 PHE A CA 1
ATOM 668 C C . PHE A 1 82 ? 1.485 -4.079 -6.523 1.00 97.69 82 PHE A C 1
ATOM 670 O O . PHE A 1 82 ? 1.009 -4.347 -5.415 1.00 97.69 82 PHE A O 1
ATOM 677 N N . ARG A 1 83 ? 2.604 -4.665 -6.971 1.00 98.56 83 ARG A N 1
ATOM 678 C CA . ARG A 1 83 ? 3.373 -5.663 -6.206 1.00 98.56 83 ARG A CA 1
ATOM 679 C C . ARG A 1 83 ? 3.885 -5.107 -4.886 1.00 98.56 83 ARG A C 1
ATOM 681 O O . ARG A 1 83 ? 3.653 -5.708 -3.840 1.00 98.56 83 ARG A O 1
ATOM 688 N N . ILE A 1 84 ? 4.541 -3.949 -4.928 1.00 98.69 84 ILE A N 1
ATOM 689 C CA . ILE A 1 84 ? 5.112 -3.302 -3.741 1.00 98.69 84 ILE A CA 1
ATOM 690 C C . ILE A 1 84 ? 4.000 -2.899 -2.761 1.00 98.69 84 ILE A C 1
ATOM 692 O O . ILE A 1 84 ? 4.135 -3.117 -1.560 1.00 98.69 84 ILE A O 1
ATOM 696 N N . SER A 1 85 ? 2.867 -2.389 -3.255 1.00 98.31 85 SER A N 1
ATOM 697 C CA . SER A 1 85 ? 1.710 -2.037 -2.416 1.00 98.31 85 SER A CA 1
ATOM 698 C C . SER A 1 85 ? 1.115 -3.263 -1.719 1.00 98.31 85 SER A C 1
ATOM 700 O O . SER A 1 85 ? 0.835 -3.225 -0.521 1.00 98.31 85 SER A O 1
ATOM 702 N N . THR A 1 86 ? 0.961 -4.371 -2.451 1.00 98.56 86 THR A N 1
ATOM 703 C CA . THR A 1 86 ? 0.466 -5.642 -1.900 1.00 98.56 86 THR A CA 1
ATOM 704 C C . THR A 1 86 ? 1.435 -6.192 -0.855 1.00 98.56 86 THR A C 1
ATOM 706 O O . THR A 1 86 ? 1.019 -6.600 0.229 1.00 98.56 86 THR A O 1
ATOM 709 N N . MET A 1 87 ? 2.737 -6.139 -1.140 1.00 98.69 87 MET A N 1
ATOM 710 C CA . MET A 1 87 ? 3.797 -6.543 -0.218 1.00 98.69 87 MET A CA 1
ATOM 711 C C . MET A 1 87 ? 3.770 -5.725 1.080 1.00 98.69 87 MET A C 1
ATOM 713 O O . MET A 1 87 ? 3.759 -6.311 2.164 1.00 98.69 87 MET A O 1
ATOM 717 N N . LEU A 1 88 ? 3.690 -4.394 0.979 1.00 98.75 88 LEU A N 1
ATOM 718 C CA . LEU A 1 88 ? 3.602 -3.488 2.124 1.00 98.75 88 LEU A CA 1
ATOM 719 C C . LEU A 1 88 ? 2.371 -3.780 2.986 1.00 98.75 88 LEU A C 1
ATOM 721 O O . LEU A 1 88 ? 2.488 -3.865 4.209 1.00 98.75 88 LEU A O 1
ATOM 725 N N . LEU A 1 89 ? 1.203 -3.975 2.363 1.00 98.69 89 LEU A N 1
ATOM 726 C CA . LEU A 1 89 ? -0.025 -4.315 3.080 1.00 98.69 89 LEU A CA 1
ATOM 727 C C . LEU A 1 89 ? 0.130 -5.624 3.860 1.00 98.69 89 LEU A C 1
ATOM 729 O O . LEU A 1 89 ? -0.185 -5.664 5.049 1.00 98.69 89 LEU A O 1
ATOM 733 N N . LYS A 1 90 ? 0.640 -6.681 3.215 1.00 98.75 90 LYS A N 1
ATOM 734 C CA . LYS A 1 90 ? 0.811 -7.996 3.847 1.00 98.75 90 LYS A CA 1
ATOM 735 C C . LYS A 1 90 ? 1.800 -7.941 5.011 1.00 98.75 90 LYS A C 1
ATOM 737 O O . LYS A 1 90 ? 1.449 -8.350 6.117 1.00 98.75 90 LYS A O 1
ATOM 742 N N . LYS A 1 91 ? 2.996 -7.387 4.788 1.00 98.62 91 LYS A N 1
ATOM 743 C CA . LYS A 1 91 ? 4.053 -7.290 5.810 1.00 98.62 91 LYS A CA 1
ATOM 744 C C . LYS A 1 91 ? 3.648 -6.388 6.973 1.00 98.62 91 LYS A C 1
ATOM 746 O O . LYS A 1 91 ? 3.848 -6.742 8.133 1.00 98.62 91 LYS A O 1
ATOM 751 N N . GLY A 1 92 ? 3.047 -5.234 6.680 1.00 98.31 92 GLY A N 1
ATOM 752 C CA . GLY A 1 92 ? 2.578 -4.311 7.709 1.00 98.31 92 GLY A CA 1
ATOM 753 C C . GLY A 1 92 ? 1.477 -4.925 8.574 1.00 98.31 92 GLY A C 1
ATOM 754 O O . GLY A 1 92 ? 1.554 -4.870 9.802 1.00 98.31 92 GLY A O 1
ATOM 755 N N . ALA A 1 93 ? 0.487 -5.568 7.949 1.00 98.00 93 ALA A N 1
ATOM 756 C CA . ALA A 1 93 ? -0.608 -6.218 8.663 1.00 98.00 93 ALA A CA 1
ATOM 757 C C . ALA A 1 93 ? -0.122 -7.384 9.542 1.00 98.00 93 ALA A C 1
ATOM 759 O O . ALA A 1 93 ? -0.574 -7.524 10.678 1.00 98.00 93 ALA A O 1
ATOM 760 N N . GLU A 1 94 ? 0.831 -8.190 9.062 1.00 97.12 94 GLU A N 1
ATOM 761 C CA . GLU A 1 94 ? 1.439 -9.278 9.841 1.00 97.12 94 GLU A CA 1
ATOM 762 C C . GLU A 1 94 ? 2.161 -8.770 11.099 1.00 97.12 94 GLU A C 1
ATOM 764 O O . GLU A 1 94 ? 2.077 -9.396 12.156 1.00 97.12 94 GLU A O 1
ATOM 769 N N . LYS A 1 95 ? 2.791 -7.593 11.021 1.00 96.44 95 LYS A N 1
ATOM 770 C CA . LYS A 1 95 ? 3.443 -6.925 12.161 1.00 96.44 95 LYS A CA 1
ATOM 771 C C . LYS A 1 95 ? 2.466 -6.153 13.062 1.00 96.44 95 LYS A C 1
ATOM 773 O O . LYS A 1 95 ? 2.893 -5.450 13.976 1.00 96.44 95 LYS A O 1
ATOM 778 N N . GLY A 1 96 ? 1.157 -6.279 12.833 1.00 95.44 96 GLY A N 1
ATOM 779 C CA . GLY A 1 96 ? 0.117 -5.648 13.647 1.00 95.44 96 GLY A CA 1
ATOM 780 C C . GLY A 1 96 ? -0.038 -4.142 13.421 1.00 95.44 96 GLY A C 1
ATOM 781 O O . GLY A 1 96 ? -0.629 -3.465 14.264 1.00 95.44 96 GLY A O 1
ATOM 782 N N . LEU A 1 97 ? 0.481 -3.610 12.311 1.00 96.62 97 LEU A N 1
ATOM 783 C CA . LEU A 1 97 ? 0.295 -2.208 11.946 1.00 96.62 97 LEU A CA 1
ATOM 784 C C . LEU A 1 97 ? -1.160 -1.928 11.553 1.00 96.62 97 LEU A C 1
ATOM 786 O O . LEU A 1 97 ? -1.856 -2.772 10.981 1.00 96.62 97 LEU A O 1
ATOM 790 N N . THR A 1 98 ? -1.626 -0.720 11.859 1.00 96.69 98 THR A N 1
ATOM 791 C CA . THR A 1 98 ? -2.987 -0.277 11.532 1.00 96.69 98 THR A CA 1
ATOM 792 C C . THR A 1 98 ? -3.083 0.184 10.070 1.00 96.69 98 THR A C 1
ATOM 794 O O . THR A 1 98 ? -2.058 0.514 9.463 1.00 96.69 98 THR A O 1
ATOM 797 N N . PRO A 1 99 ? -4.294 0.289 9.483 1.00 97.31 99 PRO A N 1
ATOM 798 C CA . PRO A 1 99 ? -4.480 0.937 8.182 1.00 97.31 99 PRO A CA 1
ATOM 799 C C . PRO A 1 99 ? -3.831 2.324 8.099 1.00 97.31 99 PRO A C 1
ATOM 801 O O . PRO A 1 99 ? -3.317 2.705 7.050 1.00 97.31 99 PRO A O 1
ATOM 804 N N . TYR A 1 100 ? -3.851 3.076 9.203 1.00 96.56 100 TYR A N 1
ATOM 805 C CA . TYR A 1 100 ? -3.222 4.384 9.303 1.00 96.56 100 TYR A CA 1
ATOM 806 C C . TYR A 1 100 ? -1.707 4.298 9.144 1.00 96.56 100 TYR A C 1
ATOM 808 O O . TYR A 1 100 ? -1.148 5.051 8.352 1.00 96.56 100 TYR A O 1
ATOM 816 N N . ASP A 1 101 ? -1.053 3.388 9.864 1.00 96.50 101 ASP A N 1
ATOM 817 C CA . ASP A 1 101 ? 0.402 3.226 9.798 1.00 96.50 101 ASP A CA 1
ATOM 818 C C . ASP A 1 101 ? 0.828 2.829 8.379 1.00 96.50 101 ASP A C 1
ATOM 820 O O . ASP A 1 101 ? 1.684 3.478 7.784 1.00 96.50 101 ASP A O 1
ATOM 824 N N . ILE A 1 102 ? 0.156 1.828 7.799 1.00 97.88 102 ILE A N 1
ATOM 825 C CA . ILE A 1 102 ? 0.444 1.321 6.449 1.00 97.88 102 ILE A CA 1
ATOM 826 C C . ILE A 1 102 ? 0.210 2.406 5.392 1.00 97.88 102 ILE A C 1
ATOM 828 O O . ILE A 1 102 ? 1.082 2.671 4.567 1.00 97.88 102 ILE A O 1
ATOM 832 N N . GLY A 1 103 ? -0.944 3.077 5.409 1.00 96.56 103 GLY A N 1
ATOM 833 C CA . GLY A 1 103 ? -1.230 4.111 4.415 1.00 96.56 103 GLY A CA 1
ATOM 834 C C . GLY A 1 103 ? -0.372 5.368 4.579 1.00 96.56 103 GLY A C 1
ATOM 835 O O . GLY A 1 103 ? -0.083 6.030 3.583 1.00 96.56 103 GLY A O 1
ATOM 836 N N . SER A 1 104 ? 0.097 5.673 5.794 1.00 96.12 104 SER A N 1
ATOM 837 C CA . SER A 1 104 ? 1.036 6.781 6.034 1.00 96.12 104 SER A CA 1
ATOM 838 C C . SER A 1 104 ? 2.417 6.523 5.429 1.00 96.12 104 SER A C 1
ATOM 840 O O . SER A 1 104 ? 3.091 7.473 5.053 1.00 96.12 104 SER A O 1
ATOM 842 N N . ILE A 1 105 ? 2.829 5.259 5.285 1.00 97.44 105 ILE A N 1
ATOM 843 C CA . ILE A 1 105 ? 4.068 4.894 4.578 1.00 97.44 105 ILE A CA 1
ATOM 844 C C . ILE A 1 105 ? 3.948 5.207 3.080 1.00 97.44 105 ILE A C 1
ATOM 846 O O . ILE A 1 105 ? 4.924 5.628 2.462 1.00 97.44 105 ILE A O 1
ATOM 850 N N . MET A 1 106 ? 2.750 5.034 2.510 1.00 96.12 106 MET A N 1
ATOM 851 C CA . MET A 1 106 ? 2.477 5.276 1.089 1.00 96.12 106 MET A CA 1
ATOM 852 C C . MET A 1 106 ? 2.242 6.746 0.736 1.00 96.12 106 MET A C 1
ATOM 854 O O . MET A 1 106 ? 2.467 7.136 -0.404 1.00 96.12 106 MET A O 1
ATOM 858 N N . CYS A 1 107 ? 1.731 7.553 1.669 1.00 94.44 107 CYS A N 1
ATOM 859 C CA . CYS A 1 107 ? 1.353 8.935 1.381 1.00 94.44 107 CYS A CA 1
ATOM 860 C C . CYS A 1 107 ? 2.500 9.905 1.662 1.00 94.44 107 CYS A C 1
ATOM 862 O O . CYS A 1 107 ? 3.141 9.859 2.712 1.00 94.44 107 CYS A O 1
ATOM 864 N N . ARG A 1 108 ? 2.696 10.868 0.760 1.00 94.38 108 ARG A N 1
ATOM 865 C CA . ARG A 1 108 ? 3.567 12.019 1.013 1.00 94.38 108 ARG A CA 1
ATOM 866 C C . ARG A 1 108 ? 2.944 12.937 2.068 1.00 94.38 108 ARG A C 1
ATOM 868 O O . ARG A 1 108 ? 1.768 13.284 1.980 1.00 94.38 108 ARG A O 1
ATOM 875 N N . GLU A 1 109 ? 3.739 13.405 3.032 1.00 87.88 109 GLU A N 1
ATOM 876 C CA . GLU A 1 109 ? 3.291 14.418 4.009 1.00 87.88 109 GLU A CA 1
ATOM 877 C C . GLU A 1 109 ? 3.050 15.783 3.346 1.00 87.88 109 GLU A C 1
ATOM 879 O O . GLU A 1 109 ? 2.162 16.541 3.734 1.00 87.88 109 GLU A O 1
ATOM 884 N N . THR A 1 110 ? 3.874 16.113 2.348 1.00 87.50 110 THR A N 1
ATOM 885 C CA . THR A 1 110 ? 3.756 17.322 1.530 1.00 87.50 110 THR A CA 1
ATOM 886 C C . THR A 1 110 ? 4.182 16.996 0.105 1.00 87.50 110 THR A C 1
ATOM 888 O O . THR A 1 110 ? 4.989 16.098 -0.101 1.00 87.50 110 THR A O 1
ATOM 891 N N . LEU A 1 111 ? 3.760 17.789 -0.883 1.00 84.69 111 LEU A N 1
ATOM 892 C CA . LEU A 1 111 ? 4.167 17.588 -2.284 1.00 84.69 111 LEU A CA 1
ATOM 893 C C . LEU A 1 111 ? 5.694 17.601 -2.510 1.00 84.69 111 LEU A C 1
ATOM 895 O O . LEU A 1 111 ? 6.158 17.153 -3.553 1.00 84.69 111 LEU A O 1
ATOM 899 N N . LYS A 1 112 ? 6.468 18.135 -1.556 1.00 89.06 112 LYS A N 1
ATOM 900 C CA . LYS A 1 112 ? 7.928 18.289 -1.636 1.00 89.06 112 LYS A CA 1
ATOM 901 C C . LYS A 1 112 ? 8.711 17.232 -0.859 1.00 89.06 112 LYS A C 1
ATOM 903 O O . LYS A 1 112 ? 9.932 17.225 -0.959 1.00 89.06 112 LYS A O 1
ATOM 908 N N . LYS A 1 113 ? 8.039 16.424 -0.040 1.00 92.62 113 LYS A N 1
ATOM 909 C CA . LYS A 1 113 ? 8.668 15.394 0.786 1.00 92.62 113 LYS A CA 1
ATOM 910 C C . LYS A 1 113 ? 8.178 14.046 0.286 1.00 92.62 113 LYS A C 1
ATOM 912 O O . LYS A 1 113 ? 6.973 13.805 0.310 1.00 92.62 113 LYS A O 1
ATOM 917 N N . GLU A 1 114 ? 9.106 13.226 -0.185 1.00 95.31 114 GLU A N 1
ATOM 918 C CA . GLU A 1 114 ? 8.821 11.854 -0.591 1.00 95.31 114 GLU A CA 1
ATOM 919 C C . GLU A 1 114 ? 8.181 11.072 0.556 1.00 95.31 114 GLU A C 1
ATOM 921 O O . GLU A 1 114 ? 8.373 11.357 1.742 1.00 95.31 114 GLU A O 1
ATOM 926 N N . SER A 1 115 ? 7.327 10.133 0.177 1.00 97.06 115 SER A N 1
ATOM 927 C CA . SER A 1 115 ? 6.750 9.175 1.101 1.00 97.06 115 SER A CA 1
ATOM 928 C C . SER A 1 115 ? 7.810 8.148 1.469 1.00 97.06 115 SER A C 1
ATOM 930 O O . SER A 1 115 ? 8.788 7.935 0.751 1.00 97.06 115 SER A O 1
ATOM 932 N N . LYS A 1 116 ? 7.610 7.462 2.591 1.00 97.94 116 LYS A N 1
ATOM 933 C CA . LYS A 1 116 ? 8.571 6.450 3.020 1.00 97.94 116 LYS A CA 1
ATOM 934 C C . LYS A 1 116 ? 8.679 5.299 2.013 1.00 97.94 116 LYS A C 1
ATOM 936 O O . LYS A 1 116 ? 9.765 4.759 1.845 1.00 97.94 116 LYS A O 1
ATOM 941 N N . ILE A 1 117 ? 7.592 4.936 1.328 1.00 98.31 117 ILE A N 1
ATOM 942 C CA . ILE A 1 117 ? 7.662 3.903 0.289 1.00 98.31 117 ILE A CA 1
ATOM 943 C C . ILE A 1 117 ? 8.533 4.338 -0.895 1.00 98.31 117 ILE A C 1
ATOM 945 O O . ILE A 1 117 ? 9.259 3.512 -1.430 1.00 98.31 117 ILE A O 1
ATOM 949 N N . GLU A 1 118 ? 8.515 5.620 -1.269 1.00 98.12 118 GLU A N 1
ATOM 950 C CA . GLU A 1 118 ? 9.386 6.154 -2.325 1.00 98.12 118 GLU A CA 1
ATOM 951 C C . GLU A 1 118 ? 10.852 6.102 -1.914 1.00 98.12 118 GLU A C 1
ATOM 953 O O . GLU A 1 118 ? 11.674 5.634 -2.694 1.00 98.12 118 GLU A O 1
ATOM 958 N N . GLU A 1 119 ? 11.163 6.476 -0.671 1.00 98.25 119 GLU A N 1
ATOM 959 C CA . GLU A 1 119 ? 12.518 6.349 -0.126 1.00 98.25 119 GLU A CA 1
ATOM 960 C C . GLU A 1 119 ? 13.005 4.887 -0.165 1.00 98.25 119 GLU A C 1
ATOM 962 O O . GLU A 1 119 ? 14.121 4.632 -0.604 1.00 98.25 119 GLU A O 1
ATOM 967 N N . ILE A 1 120 ? 12.155 3.920 0.213 1.00 98.56 120 ILE A N 1
ATOM 968 C CA . ILE A 1 120 ? 12.474 2.479 0.147 1.00 98.56 120 ILE A CA 1
ATOM 969 C C . ILE A 1 120 ? 12.729 2.030 -1.300 1.00 98.56 120 ILE A C 1
ATOM 971 O O . ILE A 1 120 ? 13.663 1.270 -1.559 1.00 98.56 120 ILE A O 1
ATOM 975 N N . VAL A 1 121 ? 11.896 2.471 -2.250 1.00 97.94 121 VAL A N 1
ATOM 976 C CA . VAL A 1 121 ? 12.068 2.139 -3.672 1.00 97.94 121 VAL A CA 1
ATOM 977 C C . VAL A 1 121 ? 13.375 2.720 -4.208 1.00 97.94 121 VAL A C 1
ATOM 979 O O . VAL A 1 121 ? 14.123 1.991 -4.853 1.00 97.94 121 VAL A O 1
ATOM 982 N N . HIS A 1 122 ? 13.680 3.983 -3.914 1.00 97.62 122 HIS A N 1
ATOM 983 C CA . HIS A 1 122 ? 14.920 4.623 -4.350 1.00 97.62 122 HIS A CA 1
ATOM 984 C C . HIS A 1 122 ? 16.162 3.988 -3.720 1.00 97.62 122 HIS A C 1
ATOM 986 O O . HIS A 1 122 ? 17.144 3.752 -4.416 1.00 97.62 122 HIS A O 1
ATOM 992 N N . GLU A 1 123 ? 16.106 3.627 -2.438 1.00 98.12 123 GLU A N 1
ATOM 993 C CA . GLU A 1 123 ? 17.194 2.899 -1.782 1.00 98.12 123 GLU A CA 1
ATOM 994 C C . GLU A 1 123 ? 17.448 1.540 -2.453 1.00 98.12 123 GLU A C 1
ATOM 996 O O . GLU A 1 123 ? 18.598 1.166 -2.687 1.00 98.12 123 GLU A O 1
ATOM 1001 N N . ALA A 1 124 ? 16.388 0.824 -2.843 1.00 97.94 124 ALA A N 1
ATOM 1002 C CA . ALA A 1 124 ? 16.525 -0.415 -3.601 1.00 97.94 124 ALA A CA 1
ATOM 1003 C C . ALA A 1 124 ? 17.105 -0.180 -5.005 1.00 97.94 124 ALA A C 1
ATOM 1005 O O . ALA A 1 124 ? 17.929 -0.971 -5.460 1.00 97.94 124 ALA A O 1
ATOM 1006 N N . GLU A 1 125 ? 16.701 0.892 -5.694 1.00 96.19 125 GLU A N 1
ATOM 1007 C CA . GLU A 1 125 ? 17.241 1.268 -7.009 1.00 96.19 125 GLU A CA 1
ATOM 1008 C C . GLU A 1 125 ? 18.744 1.567 -6.941 1.00 96.19 125 GLU A C 1
ATOM 1010 O O . GLU A 1 125 ? 19.491 1.115 -7.810 1.00 96.19 125 GLU A O 1
ATOM 1015 N N . ASP A 1 126 ? 19.192 2.259 -5.892 1.00 97.19 126 ASP A N 1
ATOM 1016 C CA . ASP A 1 126 ? 20.604 2.576 -5.653 1.00 97.19 126 ASP A CA 1
ATOM 1017 C C . ASP A 1 126 ? 21.428 1.343 -5.234 1.00 97.19 126 ASP A C 1
ATOM 1019 O O . ASP A 1 126 ? 22.635 1.275 -5.493 1.00 97.19 126 ASP A O 1
ATOM 1023 N N . ALA A 1 127 ? 20.793 0.355 -4.597 1.00 96.31 127 ALA A N 1
ATOM 1024 C CA . ALA A 1 127 ? 21.442 -0.869 -4.135 1.00 96.31 127 ALA A CA 1
ATOM 1025 C C . ALA A 1 127 ? 21.658 -1.915 -5.245 1.00 96.31 127 ALA A C 1
ATOM 1027 O O . ALA A 1 127 ? 22.536 -2.776 -5.115 1.00 96.31 127 ALA A O 1
ATOM 1028 N N . VAL A 1 128 ? 20.887 -1.864 -6.339 1.00 95.44 128 VAL A N 1
ATOM 1029 C CA . VAL A 1 128 ? 20.965 -2.846 -7.432 1.00 95.44 128 VAL A CA 1
ATOM 1030 C C . VAL A 1 128 ? 21.760 -2.337 -8.637 1.00 95.44 128 VAL A C 1
ATOM 1032 O O . VAL A 1 128 ? 21.825 -1.150 -8.941 1.00 95.44 128 VAL A O 1
ATOM 1035 N N . LEU A 1 129 ? 22.370 -3.258 -9.390 1.00 93.69 129 LEU A N 1
ATOM 1036 C CA . LEU A 1 129 ? 23.101 -2.906 -10.611 1.00 93.69 129 LEU A CA 1
ATOM 1037 C C . LEU A 1 129 ? 22.149 -2.692 -11.804 1.00 93.69 129 LEU A C 1
ATOM 1039 O O . LEU A 1 129 ? 21.095 -3.336 -11.879 1.00 93.69 129 LEU A O 1
ATOM 1043 N N . PRO A 1 130 ? 22.536 -1.882 -12.809 1.00 91.38 130 PRO A N 1
ATOM 1044 C CA . PRO A 1 130 ? 21.784 -1.774 -14.056 1.00 91.38 130 PRO A CA 1
ATOM 1045 C C . PRO A 1 130 ? 21.571 -3.143 -14.719 1.00 91.38 130 PRO A C 1
ATOM 1047 O O . PRO A 1 130 ? 22.515 -3.912 -14.892 1.00 91.38 130 PRO A O 1
ATOM 1050 N N . GLY A 1 131 ? 20.332 -3.437 -15.123 1.00 89.62 131 GLY A N 1
ATOM 1051 C CA . GLY A 1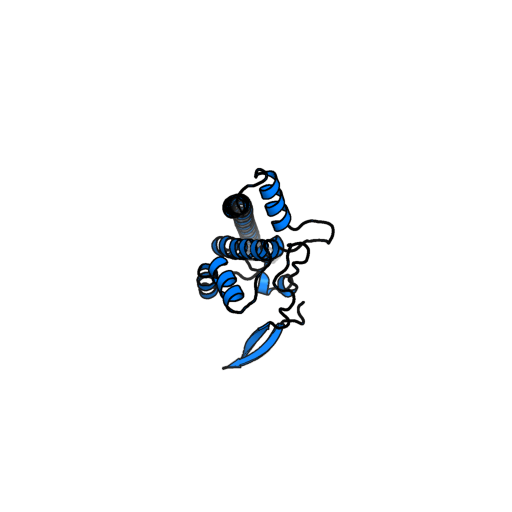 131 ? 19.968 -4.714 -15.753 1.00 89.62 131 GLY A CA 1
ATOM 1052 C C . GLY A 1 131 ? 19.625 -5.846 -14.777 1.00 89.62 131 GLY A C 1
ATOM 1053 O O . GLY A 1 131 ? 19.411 -6.973 -15.223 1.00 89.62 131 GLY A O 1
ATOM 1054 N N . THR A 1 132 ? 19.548 -5.559 -13.473 1.00 94.50 132 THR A N 1
ATOM 1055 C CA . THR A 1 132 ? 18.988 -6.479 -12.469 1.00 94.50 132 THR A CA 1
ATOM 1056 C C . THR A 1 132 ? 17.560 -6.887 -12.849 1.00 94.50 132 THR A C 1
ATOM 1058 O O . THR A 1 132 ? 16.803 -6.095 -13.416 1.00 94.50 132 THR A O 1
ATOM 1061 N N . SER A 1 133 ? 17.196 -8.145 -12.586 1.00 96.62 133 SER A N 1
ATOM 1062 C CA . SER A 1 133 ? 15.848 -8.641 -12.872 1.00 96.62 133 SER A CA 1
ATOM 1063 C C . SER A 1 133 ? 14.812 -7.985 -11.958 1.00 96.62 133 SER A C 1
ATOM 1065 O O . SER A 1 133 ? 15.117 -7.602 -10.831 1.00 96.62 133 SER A O 1
ATOM 1067 N N . GLU A 1 134 ? 13.560 -7.916 -12.418 1.00 96.06 134 GLU A N 1
ATOM 1068 C CA . GLU A 1 134 ? 12.457 -7.386 -11.604 1.00 96.06 134 GLU A CA 1
ATOM 1069 C C . GLU A 1 134 ? 12.311 -8.142 -10.279 1.00 96.06 134 GLU A C 1
ATOM 1071 O O . GLU A 1 134 ? 12.094 -7.531 -9.241 1.00 96.06 134 GLU A O 1
ATOM 1076 N N . LEU A 1 135 ? 12.482 -9.468 -10.303 1.00 96.69 135 LEU A N 1
ATOM 1077 C CA . LEU A 1 135 ? 12.405 -10.296 -9.102 1.00 96.69 135 LEU A CA 1
ATOM 1078 C C . LEU A 1 135 ? 13.474 -9.900 -8.077 1.00 96.69 135 LEU A C 1
ATOM 1080 O O . LEU A 1 135 ? 13.133 -9.639 -6.931 1.00 96.69 135 LEU A O 1
ATOM 1084 N N . ALA A 1 136 ? 14.736 -9.797 -8.501 1.00 97.38 136 ALA A N 1
ATOM 1085 C CA . ALA A 1 136 ? 15.830 -9.433 -7.604 1.00 97.38 136 ALA A CA 1
ATOM 1086 C C . ALA A 1 136 ? 15.671 -8.003 -7.059 1.00 97.38 136 ALA A C 1
ATOM 1088 O O . ALA A 1 136 ? 15.941 -7.751 -5.889 1.00 97.38 136 ALA A O 1
ATOM 1089 N N . PHE A 1 137 ? 15.166 -7.076 -7.879 1.00 98.19 137 PHE A N 1
ATOM 1090 C CA . PHE A 1 137 ? 14.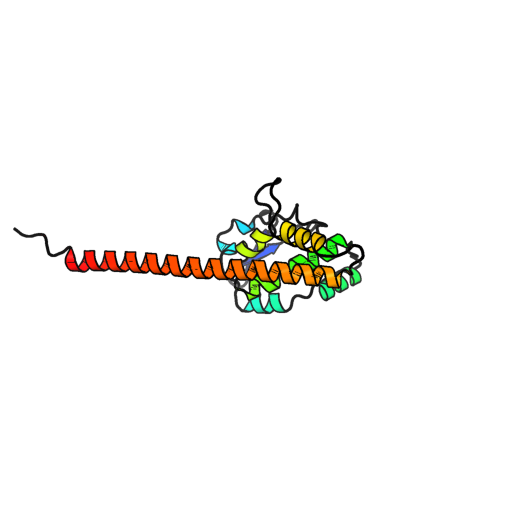818 -5.733 -7.420 1.00 98.19 137 PHE A CA 1
ATOM 1091 C C . PHE A 1 137 ? 13.730 -5.758 -6.332 1.00 98.19 137 PHE A C 1
ATOM 1093 O O . PHE A 1 137 ? 13.877 -5.120 -5.292 1.00 98.19 137 PHE A O 1
ATOM 1100 N N . LEU A 1 138 ? 12.656 -6.529 -6.532 1.00 98.38 138 LEU A N 1
ATOM 1101 C CA . LEU A 1 138 ? 11.577 -6.662 -5.549 1.00 98.38 138 LEU A CA 1
ATOM 1102 C C . LEU A 1 138 ? 12.024 -7.380 -4.267 1.00 98.38 138 LEU A C 1
ATOM 1104 O O . LEU A 1 138 ? 11.519 -7.057 -3.193 1.00 98.38 138 LEU A O 1
ATOM 1108 N N . GLU A 1 139 ? 12.970 -8.316 -4.356 1.00 98.38 139 GLU A N 1
ATOM 1109 C CA . GLU A 1 139 ? 13.616 -8.930 -3.189 1.00 98.38 139 GLU A CA 1
ATOM 1110 C C . GLU A 1 139 ? 14.379 -7.875 -2.376 1.00 98.38 139 GLU A C 1
ATOM 1112 O O . GLU A 1 139 ? 14.180 -7.781 -1.167 1.00 98.38 139 GLU A O 1
ATOM 1117 N N . THR A 1 140 ? 15.151 -7.001 -3.033 1.00 98.50 140 THR A N 1
ATOM 1118 C CA . THR A 1 140 ? 15.837 -5.882 -2.360 1.00 98.50 140 THR A CA 1
ATOM 1119 C C . THR A 1 140 ? 14.845 -4.914 -1.701 1.00 98.50 140 THR A C 1
ATOM 1121 O O . THR A 1 140 ? 15.017 -4.559 -0.536 1.00 98.50 140 THR A O 1
ATOM 1124 N N . VAL A 1 141 ? 13.759 -4.542 -2.394 1.00 98.69 141 VAL A N 1
ATOM 1125 C CA . VAL A 1 141 ? 12.676 -3.728 -1.806 1.00 98.69 141 VAL A CA 1
ATOM 1126 C C . VAL A 1 141 ? 12.076 -4.415 -0.577 1.00 98.69 141 VAL A C 1
ATOM 1128 O O . VAL A 1 141 ? 11.849 -3.759 0.438 1.00 98.69 141 VAL A O 1
ATOM 1131 N N . SER A 1 142 ? 11.827 -5.727 -0.648 1.00 98.69 142 SER A N 1
ATOM 1132 C CA . SER A 1 142 ? 11.291 -6.504 0.473 1.00 98.69 142 SER A CA 1
ATOM 1133 C C . SER A 1 142 ? 12.207 -6.445 1.693 1.00 98.69 142 SER A C 1
ATOM 1135 O O . SER A 1 142 ? 11.709 -6.259 2.799 1.00 98.69 142 SER A O 1
ATOM 1137 N N . GLU A 1 143 ? 13.518 -6.602 1.509 1.00 98.56 143 GLU A N 1
ATOM 1138 C CA . GLU A 1 143 ? 14.496 -6.598 2.603 1.00 98.56 143 GLU A CA 1
ATOM 1139 C C . GLU A 1 143 ? 14.582 -5.234 3.300 1.00 98.56 143 GLU A C 1
ATOM 1141 O O . GLU A 1 143 ? 14.510 -5.165 4.528 1.00 98.56 143 GLU A O 1
ATOM 1146 N N . ILE A 1 144 ? 14.677 -4.146 2.529 1.00 98.75 144 ILE A N 1
ATOM 1147 C CA . ILE A 1 144 ? 14.704 -2.775 3.067 1.00 98.75 144 ILE A CA 1
ATOM 1148 C C . ILE A 1 144 ? 13.382 -2.465 3.783 1.00 98.75 144 ILE A C 1
AT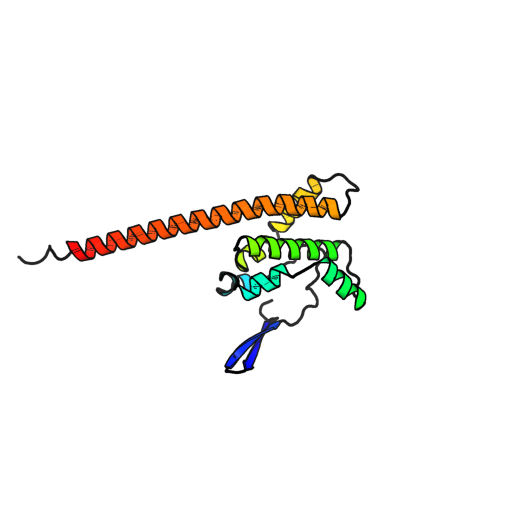OM 1150 O O . ILE A 1 144 ? 13.359 -1.909 4.884 1.00 98.75 144 ILE A O 1
ATOM 1154 N N . MET A 1 145 ? 12.258 -2.880 3.192 1.00 98.69 145 MET A N 1
ATOM 1155 C CA . MET A 1 145 ? 10.940 -2.723 3.796 1.00 98.69 145 MET A CA 1
ATOM 1156 C C . MET A 1 145 ? 10.818 -3.493 5.115 1.00 98.69 145 MET A C 1
ATOM 1158 O O . MET A 1 145 ? 10.280 -2.949 6.076 1.00 98.69 145 MET A O 1
ATOM 1162 N N . ASP A 1 146 ? 11.313 -4.730 5.192 1.00 98.50 146 ASP A N 1
ATOM 1163 C CA . ASP A 1 146 ? 11.280 -5.523 6.424 1.00 98.50 146 ASP A CA 1
ATOM 1164 C C . ASP A 1 146 ? 12.032 -4.824 7.560 1.00 98.50 146 ASP A C 1
ATOM 1166 O O . ASP A 1 146 ? 11.474 -4.690 8.652 1.00 98.50 146 ASP A O 1
ATOM 1170 N N . GLN A 1 147 ? 13.232 -4.303 7.281 1.00 97.94 147 GLN A N 1
ATOM 1171 C CA . GLN A 1 147 ? 14.030 -3.546 8.251 1.00 97.94 147 GLN A CA 1
ATOM 1172 C C . GLN A 1 147 ? 13.258 -2.332 8.782 1.00 97.94 147 GLN A C 1
ATOM 1174 O O . GLN A 1 147 ? 13.094 -2.176 9.993 1.00 97.94 147 GLN A O 1
ATOM 1179 N N . TYR A 1 148 ? 12.709 -1.511 7.882 1.00 98.25 148 TYR A N 1
ATOM 1180 C CA . TYR A 1 148 ? 11.937 -0.332 8.271 1.00 98.25 148 TYR A CA 1
ATOM 1181 C C . TYR A 1 148 ? 10.695 -0.690 9.104 1.00 98.25 148 TYR A C 1
ATOM 1183 O O . TYR A 1 148 ? 10.396 -0.047 10.116 1.00 98.25 148 TYR A O 1
ATOM 1191 N N . LEU A 1 149 ? 9.948 -1.717 8.692 1.00 97.62 149 LEU A N 1
ATOM 1192 C CA . LEU A 1 149 ? 8.729 -2.121 9.386 1.00 97.62 149 LEU A CA 1
ATOM 1193 C C . LEU A 1 149 ? 9.019 -2.742 10.763 1.00 97.62 149 LEU A C 1
ATOM 1195 O O . LEU A 1 149 ? 8.216 -2.558 11.680 1.00 97.62 149 LEU A O 1
ATOM 1199 N N . ASP A 1 150 ? 10.142 -3.446 10.929 1.00 95.75 150 ASP A N 1
ATOM 1200 C CA . ASP A 1 150 ? 10.586 -3.966 12.229 1.00 95.75 150 ASP A CA 1
ATOM 1201 C C . ASP A 1 150 ? 10.915 -2.837 13.210 1.00 95.75 150 ASP A C 1
ATOM 1203 O O . ASP A 1 150 ? 10.441 -2.847 14.352 1.00 95.75 150 ASP A O 1
ATOM 1207 N N . GLU A 1 151 ? 11.650 -1.820 12.758 1.00 94.50 151 GLU A N 1
ATOM 1208 C CA . GLU A 1 151 ? 11.946 -0.630 13.560 1.00 94.50 151 GLU A CA 1
ATOM 1209 C C . GLU A 1 151 ? 10.666 0.113 13.968 1.00 94.50 151 GLU A C 1
ATOM 1211 O O . GLU A 1 151 ? 10.500 0.511 15.128 1.00 94.50 151 GLU A O 1
ATOM 1216 N N . LEU A 1 152 ? 9.725 0.266 13.031 1.00 93.19 152 LEU A N 1
ATOM 1217 C CA . LEU A 1 152 ? 8.448 0.929 13.281 1.00 93.19 152 LEU A CA 1
ATOM 1218 C C . LEU A 1 152 ? 7.597 0.159 14.301 1.00 93.19 152 LEU A C 1
ATOM 1220 O O . LEU A 1 152 ? 7.070 0.754 15.247 1.00 93.19 152 LEU A O 1
ATOM 1224 N N . ALA A 1 153 ? 7.489 -1.163 14.150 1.00 89.75 153 ALA A N 1
ATOM 1225 C CA . ALA A 1 153 ? 6.750 -2.018 15.076 1.00 89.75 153 ALA A CA 1
ATOM 1226 C C . ALA A 1 153 ? 7.368 -1.991 16.484 1.00 89.75 153 ALA A C 1
ATOM 1228 O O . ALA A 1 153 ? 6.648 -1.860 17.481 1.00 89.75 153 ALA A O 1
ATOM 1229 N N . GLN A 1 154 ? 8.702 -2.035 16.580 1.00 87.81 154 GLN A N 1
ATOM 1230 C CA . GLN A 1 154 ? 9.414 -1.933 17.852 1.00 87.81 154 GLN A CA 1
ATOM 1231 C C . GLN A 1 154 ? 9.184 -0.573 18.523 1.00 87.81 154 GLN A C 1
ATOM 1233 O O . GLN A 1 154 ? 8.882 -0.518 19.718 1.00 87.81 154 GLN A O 1
ATOM 1238 N N . SER A 1 155 ? 9.265 0.522 17.763 1.00 87.69 155 SER A N 1
ATOM 1239 C CA . SER A 1 155 ? 8.988 1.876 18.255 1.00 87.69 155 SER A CA 1
ATOM 1240 C C . SER A 1 155 ? 7.560 2.005 18.795 1.00 87.69 155 SER A C 1
ATOM 1242 O O . SER A 1 155 ? 7.350 2.507 19.904 1.00 87.69 155 SER A O 1
ATOM 1244 N N . ASN A 1 156 ? 6.567 1.482 18.071 1.00 86.19 156 ASN A N 1
ATOM 1245 C CA . ASN A 1 156 ? 5.167 1.491 18.500 1.00 86.19 156 ASN A CA 1
ATOM 1246 C C . ASN A 1 156 ? 4.953 0.712 19.804 1.00 86.19 156 ASN A C 1
ATOM 1248 O O . ASN A 1 156 ? 4.277 1.204 20.713 1.00 86.19 156 ASN A O 1
ATOM 1252 N N . TYR A 1 157 ? 5.573 -0.463 19.931 1.00 83.50 157 TYR A N 1
ATOM 1253 C CA . TYR A 1 157 ? 5.520 -1.257 21.157 1.00 83.50 157 TYR A CA 1
ATOM 1254 C C . TYR A 1 157 ? 6.133 -0.509 22.348 1.00 83.50 157 TYR A C 1
ATOM 1256 O O . TYR A 1 157 ? 5.511 -0.396 23.406 1.00 83.50 157 TYR A O 1
ATOM 1264 N N . VAL A 1 158 ? 7.327 0.060 22.168 1.00 85.81 158 VAL A N 1
ATOM 1265 C CA . VAL A 1 158 ? 8.026 0.831 23.205 1.00 85.81 158 VAL A CA 1
ATOM 1266 C C . VAL A 1 158 ? 7.188 2.037 23.649 1.00 85.81 158 VAL A C 1
ATOM 1268 O O . VAL A 1 158 ? 6.983 2.245 24.847 1.00 85.81 158 VAL A O 1
ATOM 1271 N N . ASN A 1 159 ? 6.617 2.785 22.702 1.00 84.25 159 ASN A N 1
ATOM 1272 C CA . ASN A 1 159 ? 5.739 3.922 22.986 1.00 84.25 159 ASN A CA 1
ATOM 1273 C C . ASN A 1 159 ? 4.475 3.517 23.758 1.00 84.25 159 ASN A C 1
ATOM 1275 O O . ASN A 1 159 ? 4.043 4.241 24.660 1.00 84.25 159 ASN A O 1
ATOM 1279 N N . LEU A 1 160 ? 3.880 2.365 23.434 1.00 85.50 160 LEU A N 1
ATOM 1280 C CA . LEU A 1 160 ? 2.723 1.841 24.158 1.00 85.50 160 LEU A CA 1
ATOM 1281 C C . LEU A 1 160 ? 3.080 1.509 25.612 1.00 85.50 160 LEU A C 1
ATOM 1283 O O . LEU A 1 160 ? 2.342 1.885 26.524 1.00 85.50 160 LEU A O 1
ATOM 1287 N N . VAL A 1 161 ? 4.225 0.857 25.837 1.00 88.44 161 VAL A N 1
ATOM 1288 C CA . VAL A 1 161 ? 4.714 0.533 27.185 1.00 88.44 161 VAL A CA 1
ATOM 1289 C C . VAL A 1 161 ? 4.917 1.807 28.007 1.00 88.44 161 VAL A C 1
ATOM 1291 O O . VAL A 1 161 ? 4.412 1.880 29.127 1.00 88.44 161 VAL A O 1
ATOM 1294 N N . TYR A 1 162 ? 5.563 2.837 27.449 1.00 87.81 162 TYR A N 1
ATOM 1295 C CA . TYR A 1 162 ? 5.748 4.116 28.144 1.00 87.81 162 TYR A CA 1
ATOM 1296 C C . TYR A 1 162 ? 4.416 4.771 28.534 1.00 87.81 162 TYR A C 1
ATOM 1298 O O . TYR A 1 162 ? 4.242 5.146 29.694 1.00 87.81 162 TYR A O 1
ATOM 1306 N N . ARG A 1 163 ? 3.435 4.828 27.623 1.00 88.81 163 ARG A N 1
ATOM 1307 C CA . ARG A 1 163 ? 2.102 5.386 27.931 1.00 88.81 163 ARG A CA 1
ATOM 1308 C C . ARG A 1 163 ? 1.378 4.602 29.025 1.00 88.81 163 ARG A C 1
ATOM 1310 O O . ARG A 1 163 ? 0.739 5.198 29.891 1.00 88.81 163 ARG A O 1
ATOM 1317 N N . LEU A 1 164 ? 1.472 3.271 29.015 1.00 89.19 164 LEU A N 1
ATOM 1318 C CA . LEU A 1 164 ? 0.888 2.435 30.068 1.00 89.19 164 LEU A CA 1
ATOM 1319 C C . LEU A 1 164 ? 1.568 2.674 31.422 1.00 89.19 164 LEU A C 1
ATOM 1321 O O . LEU A 1 164 ? 0.886 2.713 32.448 1.00 89.19 164 LEU A O 1
ATOM 1325 N N . MET A 1 165 ? 2.890 2.867 31.436 1.00 90.81 165 MET A N 1
ATOM 1326 C CA . MET A 1 165 ? 3.630 3.214 32.651 1.00 90.81 165 MET A CA 1
ATOM 1327 C C . MET A 1 165 ? 3.202 4.583 33.199 1.00 90.81 165 MET A C 1
ATOM 1329 O O . MET A 1 165 ? 2.913 4.681 34.392 1.00 90.81 165 MET A O 1
ATOM 1333 N N . GLU A 1 166 ? 3.072 5.606 32.350 1.00 92.00 166 GLU A N 1
ATOM 1334 C CA . GLU A 1 166 ? 2.579 6.934 32.746 1.00 92.00 166 GLU A CA 1
ATOM 1335 C C . GLU A 1 166 ? 1.160 6.874 33.326 1.00 92.00 166 GLU A C 1
ATOM 1337 O O . GLU A 1 166 ? 0.907 7.400 34.412 1.00 92.00 166 GLU A O 1
ATOM 1342 N N . LEU A 1 167 ? 0.236 6.172 32.659 1.00 91.25 167 LEU A N 1
ATOM 1343 C CA . LEU A 1 167 ? -1.132 5.991 33.153 1.00 91.25 167 LEU A CA 1
ATOM 1344 C C . LEU A 1 167 ? -1.159 5.270 34.502 1.00 91.25 167 LEU A C 1
ATOM 1346 O O . LEU A 1 167 ? -1.905 5.667 35.397 1.00 91.25 167 LEU A O 1
ATOM 1350 N N . LYS A 1 168 ? -0.318 4.247 34.683 1.00 91.06 168 LYS A N 1
ATOM 1351 C CA . LYS A 1 168 ? -0.194 3.538 35.960 1.00 91.06 168 LYS A CA 1
ATOM 1352 C C . LYS A 1 168 ? 0.309 4.463 37.073 1.00 91.06 168 LYS A C 1
ATOM 1354 O O . LYS A 1 168 ? -0.219 4.402 38.181 1.00 91.06 168 LYS A O 1
ATOM 1359 N N . MET A 1 169 ? 1.271 5.342 36.785 1.00 92.06 169 MET A N 1
ATOM 1360 C CA . MET A 1 169 ? 1.759 6.343 37.744 1.00 92.06 169 MET A CA 1
ATOM 1361 C C . MET A 1 169 ? 0.678 7.367 38.110 1.00 92.06 169 MET A C 1
ATOM 1363 O O . MET A 1 169 ? 0.502 7.679 39.288 1.00 92.06 169 MET A O 1
ATOM 1367 N N . ILE A 1 170 ? -0.083 7.854 37.125 1.00 92.44 170 ILE A N 1
ATOM 1368 C CA . ILE A 1 170 ? -1.195 8.789 37.348 1.00 92.44 170 ILE A CA 1
ATOM 1369 C C . ILE A 1 170 ? -2.282 8.139 38.212 1.00 92.44 170 ILE A C 1
ATOM 1371 O O . ILE A 1 170 ? -2.751 8.745 39.176 1.00 92.44 170 ILE A O 1
ATOM 1375 N N . LEU A 1 171 ? -2.661 6.895 37.905 1.00 91.25 171 LEU A N 1
ATOM 1376 C CA . LEU A 1 171 ? -3.649 6.144 38.681 1.00 91.25 171 LEU A CA 1
ATOM 1377 C C . LEU A 1 171 ? -3.182 5.921 40.122 1.00 91.25 171 LEU A C 1
ATOM 1379 O O . LEU A 1 171 ? -3.963 6.157 41.041 1.00 91.25 171 LEU A O 1
ATOM 1383 N N . GLN A 1 172 ? -1.916 5.544 40.329 1.00 90.75 172 GLN A N 1
ATOM 1384 C CA . GLN A 1 172 ? -1.353 5.386 41.671 1.00 90.75 172 GLN A CA 1
ATOM 1385 C C . GLN A 1 172 ? -1.383 6.706 42.453 1.00 90.75 172 GLN A C 1
ATOM 1387 O O . GLN A 1 172 ? -1.874 6.735 43.576 1.00 90.75 172 GLN A O 1
ATOM 1392 N N . SER A 1 173 ? -0.957 7.816 41.841 1.00 89.25 173 SER A N 1
ATOM 1393 C CA . SER A 1 173 ? -0.993 9.135 42.486 1.00 89.25 173 SER A CA 1
ATOM 1394 C C . SER A 1 173 ? -2.415 9.566 42.866 1.00 89.25 173 SER A C 1
ATOM 1396 O O . SER A 1 173 ? -2.629 10.142 43.934 1.00 89.25 173 SER A O 1
ATOM 1398 N N . ASN A 1 174 ? -3.401 9.275 42.014 1.00 88.38 174 ASN A N 1
ATOM 1399 C CA . ASN A 1 174 ? -4.804 9.573 42.297 1.00 88.38 174 ASN A CA 1
ATOM 1400 C C . ASN A 1 174 ? -5.367 8.698 43.426 1.00 88.38 174 ASN A C 1
ATOM 1402 O O . ASN A 1 174 ? -6.122 9.205 44.255 1.00 88.38 174 ASN A O 1
ATOM 1406 N N . LEU A 1 175 ? -4.982 7.419 43.490 1.00 87.75 175 LEU A N 1
ATOM 1407 C CA . LEU A 1 175 ? -5.330 6.533 44.603 1.00 87.75 175 LEU A CA 1
ATOM 1408 C C . LEU A 1 175 ? -4.726 7.049 45.911 1.00 87.75 175 LEU A C 1
ATOM 1410 O O . LEU A 1 175 ? -5.458 7.226 46.881 1.00 87.75 175 LEU A O 1
ATOM 1414 N N . ASP A 1 176 ? -3.435 7.381 45.927 1.00 87.50 176 ASP A N 1
ATOM 1415 C CA . ASP A 1 176 ? -2.763 7.894 47.124 1.00 87.50 176 ASP A CA 1
ATOM 1416 C C . ASP A 1 176 ? -3.445 9.179 47.634 1.00 87.50 176 ASP A C 1
ATOM 1418 O O . ASP A 1 176 ? -3.742 9.307 48.822 1.00 87.50 176 ASP A O 1
ATOM 1422 N N . LYS A 1 177 ? -3.811 10.106 46.738 1.00 84.19 177 LYS A N 1
ATOM 1423 C CA . LYS A 1 177 ? -4.588 11.303 47.108 1.00 84.19 177 LYS A CA 1
ATOM 1424 C C . LYS A 1 177 ? -5.971 10.969 47.673 1.00 84.19 177 LYS A C 1
ATOM 1426 O O . LYS A 1 177 ? -6.399 11.622 48.620 1.00 84.19 177 LYS A O 1
ATOM 1431 N N . ALA A 1 178 ? -6.668 9.974 47.127 1.00 81.31 178 ALA A N 1
ATOM 1432 C CA . ALA A 1 178 ? -7.986 9.569 47.615 1.00 81.31 178 ALA A CA 1
ATOM 1433 C C . ALA A 1 178 ? -7.928 8.899 49.001 1.00 81.31 178 ALA A C 1
ATOM 1435 O O . ALA A 1 178 ? -8.816 9.118 49.825 1.00 81.31 178 ALA A O 1
ATOM 1436 N N . TYR A 1 179 ? -6.883 8.111 49.274 1.00 75.38 179 TYR A N 1
ATOM 1437 C CA . TYR A 1 179 ? -6.714 7.412 50.552 1.00 75.38 179 TYR A CA 1
ATOM 1438 C C . TYR A 1 179 ? -6.138 8.304 51.659 1.00 75.38 179 TYR A C 1
ATOM 1440 O O . TYR A 1 179 ? -6.561 8.186 52.809 1.00 75.38 179 TYR A O 1
ATOM 1448 N N . PHE A 1 180 ? -5.213 9.211 51.334 1.00 71.62 180 PHE A N 1
ATOM 1449 C CA . PHE A 1 180 ? -4.513 10.032 52.329 1.00 71.62 180 PHE A CA 1
ATOM 1450 C C . PHE A 1 180 ? -5.010 11.486 52.408 1.00 71.62 180 PHE A C 1
ATOM 1452 O O . PHE A 1 180 ? -4.803 12.140 53.426 1.00 71.62 180 PHE A O 1
ATOM 1459 N N . GLY A 1 181 ? -5.729 11.991 51.399 1.00 59.25 181 GLY A N 1
ATOM 1460 C CA . GLY A 1 181 ? -6.260 13.363 51.368 1.00 59.25 181 GLY A CA 1
ATOM 1461 C C . GLY A 1 181 ? -7.470 13.629 52.275 1.00 59.25 181 GLY A C 1
ATOM 1462 O O . GLY A 1 181 ? -7.864 14.779 52.432 1.00 59.25 181 GLY A O 1
ATOM 1463 N N . ASN A 1 182 ? -8.048 12.598 52.904 1.00 55.25 182 ASN A N 1
ATOM 1464 C CA . ASN A 1 182 ? -9.176 12.733 53.839 1.00 55.25 182 ASN A CA 1
ATOM 1465 C C . ASN A 1 182 ? -8.756 12.917 55.313 1.00 55.25 182 ASN A C 1
ATOM 1467 O O . ASN A 1 182 ? -9.624 12.978 56.182 1.00 55.25 182 ASN A O 1
ATOM 1471 N N . PHE A 1 183 ? -7.455 13.003 55.617 1.00 55.91 183 PHE A N 1
ATOM 1472 C CA . PHE A 1 183 ? -6.963 13.158 56.997 1.00 55.91 183 PHE A CA 1
ATOM 1473 C C . PHE A 1 183 ? -6.718 14.609 57.436 1.00 55.91 183 PHE A C 1
ATOM 1475 O O . PHE A 1 183 ? -6.442 14.844 58.609 1.00 55.91 183 PHE A O 1
ATOM 1482 N N . GLU A 1 184 ? -6.906 15.592 56.555 1.00 57.50 184 GLU A N 1
ATOM 1483 C CA . GLU A 1 184 ? -6.828 17.015 56.903 1.00 57.50 184 GLU A CA 1
ATOM 1484 C C . GLU A 1 184 ? -8.190 17.689 56.717 1.00 57.50 184 GLU A C 1
ATOM 1486 O O . GLU A 1 184 ? -8.435 18.371 55.734 1.00 57.50 184 GLU A O 1
ATOM 1491 N N . THR A 1 185 ? -9.124 17.465 57.640 1.00 57.97 185 THR A N 1
ATOM 1492 C CA . THR A 1 185 ? -10.077 18.497 58.098 1.00 57.97 185 THR A CA 1
ATOM 1493 C C . THR A 1 185 ? -10.939 17.945 59.229 1.00 57.97 185 THR A C 1
ATOM 1495 O O . THR A 1 185 ? -11.950 17.281 59.002 1.00 57.97 185 THR A O 1
ATOM 1498 N N . LYS A 1 186 ? -10.577 18.287 60.467 1.00 43.44 186 LYS A N 1
ATOM 1499 C CA . LYS A 1 186 ? -11.464 18.906 61.469 1.00 43.44 186 LYS A CA 1
ATOM 1500 C C . LYS A 1 186 ? -10.654 19.238 62.737 1.00 43.44 186 LYS A C 1
ATOM 1502 O O . LYS A 1 186 ? -9.607 18.633 62.928 1.00 43.44 186 LYS A O 1
ATOM 1507 N N . PRO A 1 187 ? -11.098 20.266 63.481 1.00 52.47 187 PRO A N 1
ATOM 1508 C CA . PRO A 1 187 ? -10.288 21.377 63.994 1.00 52.47 187 PRO A CA 1
ATOM 1509 C C . PRO A 1 187 ? -9.344 21.033 65.144 1.00 52.47 187 PRO A C 1
ATOM 1511 O O . PRO A 1 187 ? -9.641 20.076 65.892 1.00 52.47 187 PRO A O 1
#